Protein 8R8O (pdb70)

Foldseek 3Di:
DVPCCVLVVPLNPAEEEEDQDPVQQVVCLVVDHQEYEHELVVLVVCLVCQVVVVVVVVHVVCPPCSVVVSVVSLVSVVVSVPVDNRFYEYEYCDLVSQVVCVVSDGPEYEQECAVLLVQLVVQCVVCVVVVHVVSPVVSVVSLVSSLVSLLVCVVVPPDAYEYEYQALVSQVSSVVSHHQAYEHELAVLLVVLLVVLCVDPCSVPPVVSVVSSVVSLVSRLVSLLVNVVVPRQAYEYEYLDPVSQNVSCVSRHSYYYYYPSD

Structure (mmCIF, N/CA/C/O backbone):
data_8R8O
#
_entry.id   8R8O
#
_cell.length_a   122.360
_cell.length_b   122.360
_cell.length_c   165.620
_cell.angle_alpha   90.000
_cell.angle_beta   90.000
_cell.angle_gamma   120.000
#
_symmetry.space_group_name_H-M   'P 64 2 2'
#
loop_
_entity.id
_entity.type
_entity.pdbx_description
1 polymer HalluTIM3-1
2 non-polymer GLYCEROL
3 non-polymer 'SULFATE ION'
4 non-polymer 'CHLORIDE ION'
5 non-polymer 'ACETATE ION'
6 water water
#
loop_
_atom_site.group_PDB
_atom_site.id
_atom_site.type_symbol
_atom_site.label_atom_id
_atom_site.label_alt_id
_atom_site.label_comp_id
_atom_site.label_asym_id
_atom_site.label_entity_id
_atom_site.label_seq_id
_atom_site.pdbx_PDB_ins_code
_atom_site.Cartn_x
_atom_site.Cartn_y
_atom_site.Cartn_z
_atom_site.occupancy
_atom_site.B_iso_or_equiv
_atom_site.auth_seq_id
_atom_site.auth_comp_id
_atom_site.auth_asym_id
_atom_site.auth_atom_id
_atom_site.pdbx_PDB_model_num
ATOM 1 N N . TRP A 1 7 ? -33.47364 3.20589 30.47606 1.000 170.72339 7 TRP A N 1
ATOM 2 C CA . TRP A 1 7 ? -32.54840 4.17302 31.05323 1.000 161.17866 7 TRP A CA 1
ATOM 3 C C . TRP A 1 7 ? -31.32541 3.46260 31.61281 1.000 170.06006 7 TRP A C 1
ATOM 4 O O . TRP A 1 7 ? -30.24298 4.04058 31.69840 1.000 172.90368 7 TRP A O 1
ATOM 15 N N . LYS A 1 8 ? -31.51002 2.19726 31.99565 1.000 183.05603 8 LYS A N 1
ATOM 16 C CA . LYS A 1 8 ? -30.37835 1.35818 32.36773 1.000 181.72834 8 LYS A CA 1
ATOM 17 C C . LYS A 1 8 ? -29.49742 1.03156 31.17005 1.000 184.45538 8 LYS A C 1
ATOM 18 O O . LYS A 1 8 ? -28.36526 0.57170 31.35347 1.000 178.95532 8 LYS A O 1
ATOM 24 N N . GLN A 1 9 ? -29.99570 1.26089 29.95133 1.000 181.69492 9 GLN A N 1
ATOM 25 C CA . GLN A 1 9 ? -29.21552 1.04208 28.74084 1.000 181.85628 9 GLN A CA 1
ATOM 26 C C . GLN A 1 9 ? -29.42756 2.14565 27.70964 1.000 176.58488 9 GLN A C 1
ATOM 27 O O . GLN A 1 9 ? -29.03878 1.96861 26.54731 1.000 173.18007 9 GLN A O 1
ATOM 33 N N . VAL A 1 10 ? -30.03079 3.27115 28.09304 1.000 167.41411 10 VAL A N 1
ATOM 34 C CA . VAL A 1 10 ? -30.23564 4.38872 27.17863 1.000 149.06056 10 VAL A CA 1
ATOM 35 C C . VAL A 1 10 ? -29.12979 5.43628 27.29168 1.000 150.92248 10 VAL A C 1
ATOM 36 O O . VAL A 1 10 ? -28.92005 6.20397 26.33925 1.000 137.94918 10 VAL A O 1
ATOM 40 N N . GLU A 1 11 ? -28.39408 5.46728 28.40693 1.000 156.02806 11 GLU A N 1
ATOM 41 C CA . GLU A 1 11 ? -27.31994 6.44044 28.57707 1.000 150.68379 11 GLU A CA 1
ATOM 42 C C . GLU A 1 11 ? -26.23749 6.30936 27.51239 1.000 150.28219 11 GLU A C 1
ATOM 43 O O . GLU A 1 11 ? -25.42139 7.22519 27.36125 1.000 144.79264 11 GLU A O 1
ATOM 49 N N . GLN A 1 12 ? -26.20334 5.19204 26.78058 1.000 155.47821 12 GLN A N 1
ATOM 50 C CA . GLN A 1 12 ? -25.30295 5.08774 25.63707 1.000 155.30473 12 GLN A CA 1
ATOM 51 C C . GLN A 1 12 ? -25.62387 6.15126 24.59547 1.000 146.71962 12 GLN A C 1
ATOM 52 O O . GLN A 1 12 ? -24.71651 6.73193 23.98812 1.000 149.16331 12 GLN A O 1
ATOM 58 N N . LEU A 1 13 ? -26.91349 6.41982 24.37486 1.000 139.13470 13 LEU A N 1
ATOM 59 C CA . LEU A 1 13 ? -27.29608 7.55007 23.53709 1.000 130.64360 13 LEU A CA 1
ATOM 60 C C . LEU A 1 13 ? -26.97162 8.87256 24.21668 1.000 136.50912 13 LEU A C 1
ATOM 61 O O . LEU A 1 13 ? -26.61573 9.84524 23.54242 1.000 136.77698 13 LEU A O 1
ATOM 66 N N . ARG A 1 14 ? -27.08961 8.92718 25.54547 1.000 140.32667 14 ARG A N 1
ATOM 67 C CA . ARG A 1 14 ? -26.66525 10.10579 26.28931 1.000 140.18559 14 ARG A CA 1
ATOM 68 C C . ARG A 1 14 ? -25.15448 10.29536 26.24166 1.000 144.48370 14 ARG A C 1
ATOM 69 O O . ARG A 1 14 ? -24.67229 11.40934 26.47211 1.000 154.88365 14 ARG A O 1
ATOM 77 N N . ARG A 1 15 ? -24.40066 9.23678 25.93729 1.000 149.14084 15 ARG A N 1
ATOM 78 C CA . ARG A 1 15 ? -22.94829 9.34564 25.86201 1.000 159.65631 15 ARG A CA 1
ATOM 79 C C . ARG A 1 15 ? -22.50149 10.05614 24.58943 1.000 161.63811 15 ARG A C 1
ATOM 80 O O . ARG A 1 15 ? -21.51389 10.79931 24.60539 1.000 167.48257 15 ARG A O 1
ATOM 88 N N . GLU A 1 16 ? -23.21116 9.84314 23.48324 1.000 164.75230 16 GLU A N 1
ATOM 89 C CA . GLU A 1 16 ? -22.85522 10.41124 22.18663 1.000 167.58159 16 GLU A CA 1
ATOM 90 C C . GLU A 1 16 ? -23.92130 11.42430 21.78652 1.000 165.37755 16 GLU A C 1
ATOM 91 O O . GLU A 1 16 ? -25.07138 11.05436 21.52693 1.000 166.28168 16 GLU A O 1
ATOM 97 N N . GLY A 1 17 ? -23.53774 12.69716 21.73316 1.000 148.62375 17 GLY A N 1
ATOM 98 C CA . GLY A 1 17 ? -24.45047 13.74428 21.31962 1.000 139.85168 17 GLY A CA 1
ATOM 99 C C . GLY A 1 17 ? -25.46446 14.11878 22.38018 1.000 156.71532 17 GLY A C 1
ATOM 100 O O . GLY A 1 17 ? -25.41167 15.22285 22.93150 1.000 171.18322 17 GLY A O 1
ATOM 101 N N . ALA A 1 18 ? -26.40168 13.20820 22.65567 1.000 151.19109 18 ALA A N 1
ATOM 102 C CA . ALA A 1 18 ? -27.38969 13.36582 23.71895 1.000 152.96716 18 ALA A CA 1
ATOM 103 C C . ALA A 1 18 ? -28.31388 14.55495 23.48521 1.000 153.96844 18 ALA A C 1
ATOM 104 O O . ALA A 1 18 ? -29.20599 14.49772 22.63212 1.000 145.68070 18 ALA A O 1
ATOM 106 N N . THR A 1 19 ? -28.10453 15.62931 24.25013 1.000 179.65469 19 THR A N 1
ATOM 107 C CA . THR A 1 19 ? -28.94736 16.82226 24.23498 1.000 172.33001 19 THR A CA 1
ATOM 108 C C . THR A 1 19 ? -30.40754 16.48912 24.52213 1.000 176.09356 19 THR A C 1
ATOM 109 O O . THR A 1 19 ? -30.86960 16.64562 25.65696 1.000 179.12136 19 THR A O 1
ATOM 113 N N . ARG A 1 20 ? -31.14087 16.03134 23.50937 1.000 139.13368 20 ARG A N 1
ATOM 114 C CA . ARG A 1 20 ? -32.58348 15.83732 23.60512 1.000 108.77705 20 ARG A CA 1
ATOM 115 C C . ARG A 1 20 ? -32.91697 14.35427 23.50871 1.000 101.10808 20 ARG A C 1
ATOM 116 O O . ARG A 1 20 ? -32.57893 13.69931 22.51647 1.000 101.86881 20 ARG A O 1
ATOM 124 N N . ILE A 1 21 ? -33.58837 13.83497 24.53425 1.000 91.47571 21 ILE A N 1
ATOM 125 C CA . ILE A 1 21 ? -34.06835 12.45890 24.56394 1.000 85.48818 21 ILE A CA 1
ATOM 126 C C . ILE A 1 21 ? -35.54039 12.48427 24.94787 1.000 81.42118 21 ILE A C 1
ATOM 127 O O . ILE A 1 21 ? -35.90772 13.06951 25.97265 1.000 72.67479 21 ILE A O 1
ATOM 132 N N . ALA A 1 22 ? -36.38023 11.85946 24.12893 1.000 72.32142 22 ALA A N 1
ATOM 133 C CA . ALA A 1 22 ? -37.81203 11.79132 24.37974 1.000 77.22715 22 ALA A CA 1
ATOM 134 C C . ALA A 1 22 ? -38.20466 10.37407 24.77438 1.000 78.37674 22 ALA A C 1
ATOM 135 O O . ALA A 1 22 ? -37.67383 9.39843 24.23396 1.000 80.86858 22 ALA A O 1
ATOM 137 N N . TYR A 1 23 ? -39.13552 10.26510 25.71862 1.000 68.48941 23 TYR A N 1
ATOM 138 C CA . TYR A 1 23 ? -39.63457 8.97966 26.18632 1.000 76.40629 23 TYR A CA 1
ATOM 139 C C . TYR A 1 23 ? -41.12653 8.89069 25.91149 1.000 67.50014 23 TYR A C 1
ATOM 140 O O . TYR A 1 23 ? -41.89447 9.75715 26.34245 1.000 66.41939 23 TYR A O 1
ATOM 149 N N . ARG A 1 24 ? -41.52953 7.83983 25.20470 1.000 72.80576 24 ARG A N 1
ATOM 150 C CA . ARG A 1 24 ? -42.91362 7.62625 24.80505 1.000 65.47015 24 ARG A CA 1
ATOM 151 C C . ARG A 1 24 ? -43.51540 6.52383 25.66569 1.000 74.15193 24 ARG A C 1
ATOM 152 O O . ARG A 1 24 ? -43.00403 5.39862 25.68322 1.000 69.98871 24 ARG A O 1
ATOM 160 N N . SER A 1 25 ? -44.59833 6.84515 26.36915 1.000 66.66888 25 SER A N 1
ATOM 161 C CA . SER A 1 25 ? -45.30935 5.85764 27.16861 1.000 68.50699 25 SER A CA 1
ATOM 162 C C . SER A 1 25 ? -46.64288 6.43700 27.60809 1.000 67.51640 25 SER A C 1
ATOM 163 O O . SER A 1 25 ? -46.79917 7.65605 27.71861 1.000 69.08894 25 SER A O 1
ATOM 166 N N . ASP A 1 26 ? -47.59617 5.54380 27.86075 1.000 70.65203 26 ASP A N 1
ATOM 167 C CA . ASP A 1 26 ? -48.85635 5.89124 28.49864 1.000 67.68312 26 ASP A CA 1
ATOM 168 C C . ASP A 1 26 ? -48.96162 5.32661 29.90714 1.000 77.06187 26 ASP A C 1
ATOM 169 O O . ASP A 1 26 ? -50.01297 5.46278 30.54306 1.000 72.37611 26 ASP A O 1
ATOM 174 N N . ASP A 1 27 ? -47.90459 4.69067 30.40421 1.000 76.61615 27 ASP A N 1
ATOM 175 C CA . ASP A 1 27 ? -47.89387 4.10836 31.73754 1.000 75.20735 27 ASP A CA 1
ATOM 176 C C . ASP A 1 27 ? -47.28872 5.10329 32.71881 1.000 75.61145 27 ASP A C 1
ATOM 177 O O . ASP A 1 27 ? -46.16886 5.58102 32.51437 1.000 84.68280 27 ASP A O 1
ATOM 182 N N . TRP A 1 28 ? -48.02915 5.40088 33.78941 1.000 78.70954 28 TRP A N 1
ATOM 183 C CA . TRP A 1 28 ? -47.59450 6.42830 34.73147 1.000 76.25703 28 TRP A CA 1
ATOM 184 C C . TRP A 1 28 ? -46.28065 6.05529 35.40990 1.000 84.64752 28 TRP A C 1
ATOM 185 O O . TRP A 1 28 ? -45.41194 6.91464 35.59909 1.000 91.52359 28 TRP A O 1
ATOM 196 N N . ARG A 1 29 ? -46.11601 4.78384 35.79032 1.000 85.82246 29 ARG A N 1
ATOM 197 C CA . ARG A 1 29 ? -44.88218 4.36963 36.45606 1.000 86.78336 29 ARG A CA 1
ATOM 198 C C . ARG A 1 29 ? -43.67445 4.59032 35.55543 1.000 94.42337 29 ARG A C 1
ATOM 199 O O . ARG A 1 29 ? -42.66399 5.16293 35.97954 1.000 85.92381 29 ARG A O 1
ATOM 207 N N . ASP A 1 30 ? -43.76038 4.13402 34.30386 1.000 84.61741 30 ASP A N 1
ATOM 208 C CA . ASP A 1 30 ? -42.66305 4.34288 33.36676 1.000 87.30701 30 ASP A CA 1
ATOM 209 C C . ASP A 1 30 ? -42.45107 5.82164 33.07402 1.000 83.46646 30 ASP A C 1
ATOM 210 O O . ASP A 1 30 ? -41.30781 6.25932 32.90151 1.000 89.49915 30 ASP A O 1
ATOM 215 N N . LEU A 1 31 ? -43.53277 6.60303 33.02005 1.000 84.97379 31 LEU A N 1
ATOM 216 C CA . LEU A 1 31 ? -43.40092 8.03703 32.78348 1.000 81.06579 31 LEU A CA 1
ATOM 217 C C . LEU A 1 31 ? -42.69184 8.72419 33.94416 1.000 82.69962 31 LEU A C 1
ATOM 218 O O . LEU A 1 31 ? -41.82066 9.57539 33.72933 1.000 82.29036 31 LEU A O 1
ATOM 223 N N . LYS A 1 32 ? -43.04921 8.36715 35.18093 1.000 82.44232 32 LYS A N 1
ATOM 224 C CA . LYS A 1 32 ? -42.39399 8.96242 36.34187 1.000 90.69624 32 LYS A CA 1
ATOM 225 C C . LYS A 1 32 ? -40.92014 8.58275 36.38930 1.000 87.06871 32 LYS A C 1
ATOM 226 O O . LYS A 1 32 ? -40.05300 9.43712 36.60561 1.000 92.70996 32 LYS A O 1
ATOM 232 N N . GLU A 1 33 ? -40.61699 7.29886 36.18151 1.000 86.23972 33 GLU A N 1
ATOM 233 C CA . GLU A 1 33 ? -39.22610 6.85690 36.19757 1.000 94.53905 33 GLU A CA 1
ATOM 234 C C . GLU A 1 33 ? -38.41367 7.54536 35.10703 1.000 96.12751 33 GLU A C 1
ATOM 235 O O . GLU A 1 33 ? -37.26411 7.94063 35.33455 1.000 92.32187 33 GLU A O 1
ATOM 241 N N . ALA A 1 34 ? -38.99692 7.70602 33.91751 1.000 90.58417 34 ALA A N 1
ATOM 242 C CA . ALA A 1 34 ? -38.30712 8.42512 32.85210 1.000 92.61957 34 ALA A CA 1
ATOM 243 C C . ALA A 1 34 ? -38.08767 9.88332 33.22788 1.000 89.09688 34 ALA A C 1
ATOM 244 O O . ALA A 1 34 ? -37.03974 10.46185 32.91703 1.000 80.45893 34 ALA A O 1
ATOM 246 N N . TRP A 1 35 ? -39.06904 10.49364 33.89701 1.000 82.57168 35 TRP A N 1
ATOM 247 C CA . TRP A 1 35 ? -38.91460 11.87060 34.35296 1.000 84.62086 35 TRP A CA 1
ATOM 248 C C . TRP A 1 35 ? -37.75270 11.99894 35.33034 1.000 83.82452 35 TRP A C 1
ATOM 249 O O . TRP A 1 35 ? -36.94332 12.92755 35.22430 1.000 85.79999 35 TRP A O 1
ATOM 260 N N . LYS A 1 36 ? -37.64817 11.06846 36.28481 1.000 91.14100 36 LYS A N 1
ATOM 261 C CA . LYS A 1 36 ? -36.54938 11.10967 37.24631 1.000 93.19705 36 LYS A CA 1
ATOM 262 C C . LYS A 1 36 ? -35.21638 10.75108 36.60169 1.000 88.58318 36 LYS A C 1
ATOM 263 O O . LYS A 1 36 ? -34.17361 11.27579 37.00868 1.000 100.58579 36 LYS A O 1
ATOM 269 N N . LYS A 1 37 ? -35.22636 9.86787 35.60115 1.000 93.81356 37 LYS A N 1
ATOM 270 C CA . LYS A 1 37 ? -33.99273 9.45146 34.94503 1.000 98.48770 37 LYS A CA 1
ATOM 271 C C . LYS A 1 37 ? -33.42275 10.51683 34.01712 1.000 97.46674 37 LYS A C 1
ATOM 272 O O . LYS A 1 37 ? -32.30947 10.33726 33.50976 1.000 107.96779 37 LYS A O 1
ATOM 278 N N . GLY A 1 38 ? -34.14512 11.60221 33.77949 1.000 92.15515 38 GLY A N 1
ATOM 279 C CA . GLY A 1 38 ? -33.65837 12.69454 32.97243 1.000 82.71377 38 GLY A CA 1
ATOM 280 C C . GLY A 1 38 ? -34.22150 12.80449 31.56514 1.000 93.21045 38 GLY A C 1
ATOM 281 O O . GLY A 1 38 ? -33.58000 13.43659 30.71606 1.000 88.99662 38 GLY A O 1
ATOM 282 N N . ALA A 1 39 ? -35.38280 12.21390 31.29049 1.000 78.13084 39 ALA A N 1
ATOM 283 C CA . ALA A 1 39 ? -35.99875 12.36790 29.97958 1.000 86.46119 39 ALA A CA 1
ATOM 284 C C . ALA A 1 39 ? -36.35521 13.82866 29.73879 1.000 91.23208 39 ALA A C 1
ATOM 285 O O . ALA A 1 39 ? -36.97092 14.48100 30.58697 1.000 86.95188 39 ALA A O 1
ATOM 287 N N . ASP A 1 40 ? -35.95584 14.34444 28.57698 1.000 84.53774 40 ASP A N 1
ATOM 288 C CA . ASP A 1 40 ? -36.20242 15.74610 28.26197 1.000 82.62075 40 ASP A CA 1
ATOM 289 C C . ASP A 1 40 ? -37.64609 15.99809 27.85136 1.000 78.73996 40 ASP A C 1
ATOM 290 O O . ASP A 1 40 ? -38.18832 17.07125 28.13904 1.000 74.81155 40 ASP A O 1
ATOM 295 N N . ILE A 1 41 ? -38.27882 15.03279 27.18835 1.000 83.92258 41 ILE A N 1
ATOM 296 C CA . ILE A 1 41 ? -39.65093 15.16278 26.70974 1.000 71.05011 41 ILE A CA 1
ATOM 297 C C . ILE A 1 41 ? -40.38038 13.85510 26.98189 1.000 77.21051 41 ILE A C 1
ATOM 298 O O . ILE A 1 41 ? -39.86081 12.77495 26.68212 1.000 77.32378 41 ILE A O 1
ATOM 303 N N . LEU A 1 42 ? -41.57837 13.94816 27.54988 1.000 72.55961 42 LEU A N 1
ATOM 304 C CA . LEU A 1 42 ? -42.46216 12.8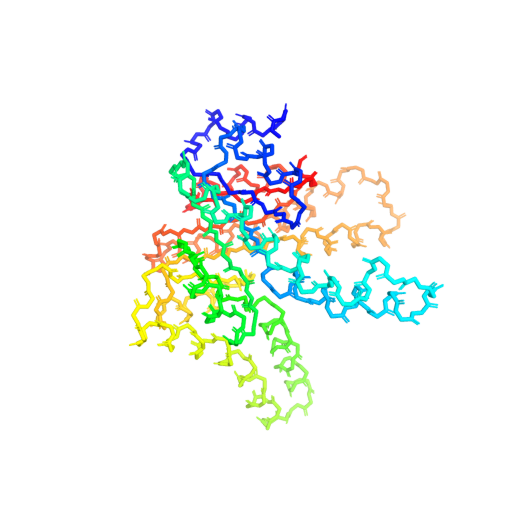0224 27.71433 1.000 70.13678 42 LEU A CA 1
ATOM 305 C C . LEU A 1 42 ? -43.58577 12.90100 26.69342 1.000 73.87233 42 LEU A C 1
ATOM 306 O O . LEU A 1 42 ? -44.25097 13.93783 26.59730 1.000 70.40995 42 LEU A O 1
ATOM 311 N N . ILE A 1 43 ? -43.78870 11.82999 25.93116 1.000 70.17090 43 ILE A N 1
ATOM 312 C CA . ILE A 1 43 ? -44.78944 11.78677 24.87157 1.000 67.76088 43 ILE A CA 1
ATOM 313 C C . ILE A 1 43 ? -45.93946 10.90945 25.34780 1.000 76.40217 43 ILE A C 1
ATOM 314 O O . ILE A 1 43 ? -45.77778 9.69570 25.52769 1.000 72.69947 43 ILE A O 1
ATOM 319 N N . VAL A 1 44 ? -47.10443 11.52143 25.54359 1.000 68.80304 44 VAL A N 1
ATOM 320 C CA . VAL A 1 44 ? -48.29298 10.84058 26.03895 1.000 63.67099 44 VAL A CA 1
ATOM 321 C C . VAL A 1 44 ? -49.38397 10.95630 24.98650 1.000 67.93371 44 VAL A C 1
ATOM 322 O O . VAL A 1 44 ? -49.57331 12.02202 24.39097 1.000 69.63020 44 VAL A O 1
ATOM 326 N N . ASP A 1 45 ? -50.09679 9.85728 24.75745 1.000 65.05601 45 ASP A N 1
ATOM 327 C CA . ASP A 1 45 ? -51.14388 9.80160 23.74419 1.000 65.71741 45 ASP A CA 1
ATOM 328 C C . ASP A 1 45 ? -52.48461 10.11022 24.40038 1.000 78.69139 45 ASP A C 1
ATOM 329 O O . ASP A 1 45 ? -53.03043 9.28081 25.13471 1.000 80.70542 45 ASP A O 1
ATOM 334 N N . ALA A 1 46 ? -53.02185 11.30089 24.12518 1.000 68.63303 46 ALA A N 1
ATOM 335 C CA . ALA A 1 46 ? -54.31056 11.67716 24.69664 1.000 75.14342 46 ALA A CA 1
ATOM 336 C C . ALA A 1 46 ? -55.45092 10.83382 24.13554 1.000 86.20795 46 ALA A C 1
ATOM 337 O O . ALA A 1 46 ? -56.47868 10.66536 24.80166 1.000 100.84729 46 ALA A O 1
ATOM 339 N N . SER A 1 47 ? -55.29601 10.29586 22.92349 1.000 85.32922 47 SER A N 1
ATOM 340 C CA . SER A 1 47 ? -56.35630 9.47205 22.35014 1.000 96.04784 47 SER A CA 1
ATOM 341 C C . SER A 1 47 ? -56.30287 8.04479 22.88335 1.000 101.48539 47 SER A C 1
ATOM 342 O O . SER A 1 47 ? -57.34860 7.42597 23.11147 1.000 97.53630 47 SER A O 1
ATOM 345 N N . ARG A 1 48 ? -55.09720 7.50447 23.08183 1.000 107.26908 48 ARG A N 1
ATOM 346 C CA . ARG A 1 48 ? -54.97332 6.18386 23.68993 1.000 96.53089 48 ARG A CA 1
ATOM 347 C C . ARG A 1 48 ? -55.44501 6.19242 25.13741 1.000 97.33168 48 ARG A C 1
ATOM 348 O O . ARG A 1 48 ? -56.01628 5.20192 25.60924 1.000 91.96634 48 ARG A O 1
ATOM 356 N N . LEU A 1 49 ? -55.21453 7.29510 25.85429 1.000 80.21769 49 LEU A N 1
ATOM 357 C CA . LEU A 1 49 ? -55.73182 7.41594 27.21238 1.000 82.71639 49 LEU A CA 1
ATOM 358 C C . LEU A 1 49 ? -57.24721 7.55786 27.21967 1.000 91.87143 49 LEU A C 1
ATOM 359 O O . LEU A 1 49 ? -57.90645 7.10293 28.16112 1.000 84.64767 49 LEU A O 1
ATOM 364 N N . ARG A 1 50 ? -57.81633 8.17852 26.18302 1.000 93.02260 50 ARG A N 1
ATOM 365 C CA . ARG A 1 50 ? -59.26648 8.32740 26.12297 1.000 96.50274 50 ARG A CA 1
ATOM 366 C C . ARG A 1 50 ? -59.94839 6.99735 25.82593 1.000 98.16811 50 ARG A C 1
ATOM 367 O O . ARG A 1 50 ? -60.97489 6.67317 26.43373 1.000 82.16484 50 ARG A O 1
ATOM 375 N N . GLU A 1 51 ? -59.39299 6.21514 24.89513 1.000 80.35117 51 GLU A N 1
ATOM 376 C CA . GLU A 1 51 ? -59.99602 4.93234 24.54507 1.000 98.50869 51 GLU A CA 1
ATOM 377 C C . GLU A 1 51 ? -59.96300 3.96293 25.72152 1.000 99.73718 51 GLU A C 1
ATOM 378 O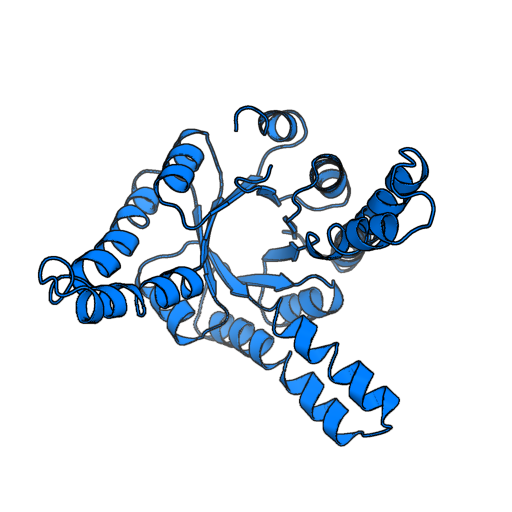 O . GLU A 1 51 ? -60.91119 3.19679 25.92799 1.000 99.13586 51 GLU A O 1
ATOM 384 N N . ALA A 1 52 ? -58.88285 3.98075 26.50518 1.000 97.60398 52 ALA A N 1
ATOM 385 C CA . ALA A 1 52 ? -58.84064 3.17552 27.71906 1.000 95.03755 52 ALA A CA 1
ATOM 386 C C . ALA A 1 52 ? -59.80839 3.68621 28.77709 1.000 104.26227 52 ALA A C 1
ATOM 387 O O . ALA A 1 52 ? -60.20816 2.91685 29.65770 1.000 106.77774 52 ALA A O 1
ATOM 389 N N . ALA A 1 53 ? -60.19647 4.96125 28.70597 1.000 110.88197 53 ALA A N 1
ATOM 390 C CA . ALA A 1 53 ? -61.14162 5.51497 29.66796 1.000 111.35259 53 ALA A CA 1
ATOM 391 C C . ALA A 1 53 ? -62.57154 5.09081 29.35077 1.000 121.48401 53 ALA A C 1
ATOM 392 O O . ALA A 1 53 ? -63.27097 4.54969 30.21447 1.000 103.01590 53 ALA A O 1
ATOM 394 N N A ASP A 1 54 ? -63.02407 5.32330 28.11492 0.314 132.14785 54 ASP A N 1
ATOM 395 N N B ASP A 1 54 ? -63.01397 5.31671 28.10974 0.686 135.64825 54 ASP A N 1
ATOM 396 C CA A ASP A 1 54 ? -64.39550 4.98091 27.75264 0.314 132.01665 54 ASP A CA 1
ATOM 397 C CA B ASP A 1 54 ? -64.37936 4.97912 27.72152 0.686 131.35994 54 ASP A CA 1
ATOM 398 C C A ASP A 1 54 ? -64.66906 3.48461 27.82779 0.314 136.74356 54 ASP A C 1
ATOM 399 C C B ASP A 1 54 ? -64.66712 3.48797 27.83890 0.686 139.97857 54 ASP A C 1
ATOM 400 O O A ASP A 1 54 ? -65.83736 3.08333 27.77862 0.314 141.28852 54 ASP A O 1
ATOM 401 O O B ASP A 1 54 ? -65.83801 3.09155 27.83202 0.686 143.67881 54 ASP A O 1
ATOM 410 N N . ALA A 1 55 ? -63.63210 2.65550 27.94506 1.000 126.64102 55 ALA A N 1
ATOM 411 C CA . ALA A 1 55 ? -63.80136 1.22250 28.12980 1.000 115.38050 55 ALA A CA 1
ATOM 412 C C . ALA A 1 55 ? -63.52625 0.77362 29.55894 1.000 123.08072 55 ALA A C 1
ATOM 413 O O . ALA A 1 55 ? -63.80477 -0.38410 29.89236 1.000 88.96242 55 ALA A O 1
ATOM 415 N N . ALA A 1 56 ? -62.98746 1.65512 30.40550 1.000 115.16606 56 ALA A N 1
ATOM 416 C CA . ALA A 1 56 ? -62.78824 1.30718 31.80799 1.000 88.98635 56 ALA A CA 1
ATOM 417 C C . ALA A 1 56 ? -64.11963 1.22129 32.54144 1.000 97.46864 56 ALA A C 1
ATOM 418 O O . ALA A 1 56 ? -64.42968 0.20091 33.16765 1.000 126.32218 56 ALA A O 1
ATOM 420 N N . ARG A 1 57 ? -64.92272 2.28774 32.48020 1.000 119.48334 57 ARG A N 1
ATOM 421 C CA . ARG A 1 57 ? -66.24128 2.25087 33.10307 1.000 130.28457 57 ARG A CA 1
ATOM 422 C C . ARG A 1 57 ? -67.16468 1.25382 32.41844 1.000 112.62391 57 ARG A C 1
ATOM 423 O O . ARG A 1 57 ? -68.17379 0.85546 33.00859 1.000 114.09590 57 ARG A O 1
ATOM 431 N N . ALA A 1 58 ? -66.84368 0.84544 31.18898 1.000 108.97472 58 ALA A N 1
ATOM 432 C CA . ALA A 1 58 ? -67.56211 -0.26116 30.57092 1.000 113.13569 58 ALA A CA 1
ATOM 433 C C . ALA A 1 58 ? -67.27885 -1.57257 31.29063 1.000 106.50349 58 ALA A C 1
ATOM 434 O O . ALA A 1 58 ? -68.14454 -2.45348 31.33703 1.000 97.01526 58 ALA A O 1
ATOM 436 N N . ALA A 1 59 ? -66.07707 -1.72085 31.85334 1.000 103.73680 59 ALA A N 1
ATOM 437 C CA . ALA A 1 59 ? -65.78512 -2.89523 32.66674 1.000 106.37889 59 ALA A CA 1
ATOM 438 C C . ALA A 1 59 ? -66.52413 -2.83445 33.99713 1.000 110.94925 59 ALA A C 1
ATOM 439 O O . ALA A 1 59 ? -67.00768 -3.85871 34.49234 1.000 97.69502 59 ALA A O 1
ATOM 441 N N . GLY A 1 60 ? -66.62695 -1.64159 34.58778 1.000 97.29930 60 GLY A N 1
ATOM 442 C CA . GLY A 1 60 ? -67.40055 -1.49641 35.80805 1.000 99.97779 60 GLY A CA 1
ATOM 443 C C . GLY A 1 60 ? -68.86651 -1.82784 35.62063 1.000 101.89045 60 GLY A C 1
ATOM 444 O O . GLY A 1 60 ? -69.52369 -2.30447 36.54993 1.000 103.79297 60 GLY A O 1
ATOM 445 N N . GLU A 1 61 ? -69.40106 -1.57855 34.42393 1.000 101.74600 61 GLU A N 1
ATOM 446 C CA . GLU A 1 61 ? -70.77858 -1.95248 34.13010 1.000 106.77469 61 GLU A CA 1
ATOM 447 C C . GLU A 1 61 ? -70.92297 -3.45138 33.90560 1.000 103.70512 61 GLU A C 1
ATOM 448 O O . GLU A 1 61 ? -72.00120 -4.00843 34.14038 1.000 105.70682 61 GLU A O 1
ATOM 454 N N . ALA A 1 62 ? -69.85506 -4.11589 33.46462 1.000 101.47906 62 ALA A N 1
ATOM 455 C CA . ALA A 1 62 ? -69.89967 -5.54228 33.17038 1.000 115.17049 62 ALA A CA 1
ATOM 456 C C . ALA A 1 62 ? -69.53403 -6.40379 34.37317 1.000 105.88037 62 ALA A C 1
ATOM 457 O O . ALA A 1 62 ? -70.17511 -7.43291 34.61266 1.000 102.81084 62 ALA A O 1
ATOM 459 N N . THR A 1 63 ? -68.51071 -6.00575 35.13339 1.000 106.22291 63 THR A N 1
ATOM 460 C CA . THR A 1 63 ? -68.04768 -6.83223 36.24320 1.000 100.78129 63 THR A CA 1
ATOM 461 C C . THR A 1 63 ? -69.07103 -6.89887 37.36696 1.000 106.16937 63 THR A C 1
ATOM 462 O O . THR A 1 63 ? -69.14029 -7.90672 38.07946 1.000 127.19318 63 THR A O 1
ATOM 466 N N . GLY A 1 64 ? -69.87442 -5.85393 37.53548 1.000 104.95018 64 GLY A N 1
ATOM 467 C CA . GLY A 1 64 ? -70.80379 -5.80383 38.64432 1.000 119.95707 64 GLY A CA 1
ATOM 468 C C . GLY A 1 64 ? -70.17248 -5.17534 39.86799 1.000 140.95578 64 GLY A C 1
ATOM 469 O O . GLY A 1 64 ? -70.22197 -5.73923 40.96510 1.000 154.71689 64 GLY A O 1
ATOM 470 N N . ASP A 1 65 ? -69.57593 -3.99981 39.68949 1.000 116.31416 65 ASP A N 1
ATOM 471 C CA . ASP A 1 65 ? -68.79812 -3.36011 40.73734 1.000 133.59857 65 ASP A CA 1
ATOM 472 C C . ASP A 1 65 ? -69.11057 -1.87106 40.71965 1.000 134.43355 65 ASP A C 1
ATOM 473 O O . ASP A 1 65 ? -69.24706 -1.27002 39.65060 1.000 135.57323 65 ASP A O 1
ATOM 478 N N . GLU A 1 66 ? -69.21069 -1.28067 41.91132 1.000 125.69363 66 GLU A N 1
ATOM 479 C CA . GLU A 1 66 ? -69.49598 0.13996 42.06278 1.000 133.78020 66 GLU A CA 1
ATOM 480 C C . GLU A 1 66 ? -68.25820 0.96570 42.39333 1.000 130.37419 66 GLU A C 1
ATOM 481 O O . GLU A 1 66 ? -68.31927 2.19866 42.32541 1.000 125.69564 66 GLU A O 1
ATOM 487 N N . GLU A 1 67 ? -67.14131 0.32060 42.74473 1.000 117.30523 67 GLU A N 1
ATOM 488 C CA . GLU A 1 67 ? -65.89474 1.05104 42.95226 1.000 137.24557 67 GLU A CA 1
ATOM 489 C C . GLU A 1 67 ? -65.46527 1.78951 41.69223 1.000 133.83783 67 GLU A C 1
ATOM 490 O O . GLU A 1 67 ? -64.74757 2.79322 41.77344 1.000 132.14856 67 GLU A O 1
ATOM 496 N N . LEU A 1 68 ? -65.89205 1.31003 40.52466 1.000 133.81630 68 LEU A N 1
ATOM 497 C CA . LEU A 1 68 ? -65.50999 1.88112 39.24009 1.000 127.06086 68 LEU A CA 1
ATOM 498 C C . LEU A 1 68 ? -66.55706 2.83969 38.68763 1.000 125.72270 68 LEU A C 1
ATOM 499 O O . LEU A 1 68 ? -66.20598 3.92794 38.22353 1.000 109.31210 68 LEU A O 1
ATOM 504 N N . ILE A 1 69 ? -67.83739 2.46489 38.73262 1.000 120.40942 69 ILE A N 1
ATOM 505 C CA . ILE A 1 69 ? -68.89604 3.35820 38.28036 1.000 133.27546 69 ILE A CA 1
ATOM 506 C C . ILE A 1 69 ? -69.02986 4.52371 39.25815 1.000 158.39716 69 ILE A C 1
ATOM 507 O O . ILE A 1 69 ? -68.73813 4.40160 40.45588 1.000 164.04810 69 ILE A O 1
ATOM 512 N N . ALA A 1 70 ? -69.45028 5.67627 38.73502 1.000 147.31800 70 ALA A N 1
ATOM 513 C CA . ALA A 1 70 ? -69.54650 6.96561 39.41883 1.000 146.05810 70 ALA A CA 1
ATOM 514 C C . ALA A 1 70 ? -68.20093 7.46819 39.92569 1.000 152.89491 70 ALA A C 1
ATOM 515 O O . ALA A 1 70 ? -68.14360 8.56139 40.49864 1.000 138.71333 70 ALA A O 1
ATOM 517 N N . LYS A 1 71 ? -67.11822 6.71836 39.73086 1.000 182.30868 71 LYS A N 1
ATOM 518 C CA . LYS A 1 71 ? -65.77983 7.16607 40.07944 1.000 150.03349 71 LYS A CA 1
ATOM 519 C C . LYS A 1 71 ? -64.84448 7.19664 38.87988 1.000 151.44110 71 LYS A C 1
ATOM 520 O O . LYS A 1 71 ? -63.66411 7.53332 39.03985 1.000 138.50505 71 LYS A O 1
ATOM 526 N N . ALA A 1 72 ? -65.33561 6.84704 37.68704 1.000 109.69563 72 ALA A N 1
ATOM 527 C CA . ALA A 1 72 ? -64.49288 6.85861 36.49840 1.000 118.02007 72 ALA A CA 1
ATOM 528 C C . ALA A 1 72 ? -64.04773 8.26881 36.14144 1.000 123.40697 72 ALA A C 1
ATOM 529 O O . ALA A 1 72 ? -62.94129 8.45325 35.62284 1.000 127.12800 72 ALA A O 1
ATOM 531 N N . GLU A 1 73 ? -64.89066 9.27044 36.40650 1.000 119.98676 73 GLU A N 1
ATOM 532 C CA . GLU A 1 73 ? -64.49812 10.65334 36.16119 1.000 127.83906 73 GLU A CA 1
ATOM 533 C C . GLU A 1 73 ? -63.34978 11.07435 37.06841 1.000 132.84779 73 GLU A C 1
ATOM 534 O O . GLU A 1 73 ? -62.54393 11.93298 36.69051 1.000 119.38269 73 GLU A O 1
ATOM 540 N N . ALA A 1 74 ? -63.25823 10.48337 38.26256 1.000 134.98348 74 ALA A N 1
ATOM 541 C CA . ALA A 1 74 ? -62.13020 10.76602 39.14162 1.000 124.79345 74 ALA A CA 1
ATOM 542 C C . ALA A 1 74 ? -60.84894 10.12217 38.62961 1.000 110.86096 74 ALA A C 1
ATOM 543 O O . ALA A 1 74 ? -59.75832 10.66467 38.83976 1.000 108.26073 74 ALA A O 1
ATOM 545 N N . TYR A 1 75 ? -60.95729 8.97139 37.96034 1.000 115.54115 75 TYR A N 1
ATOM 546 C CA . TYR A 1 75 ? -59.77437 8.33968 37.38516 1.000 105.17479 75 TYR A CA 1
ATOM 547 C C . TYR A 1 75 ? -59.22626 9.15409 36.21983 1.000 109.29120 75 TYR A C 1
ATOM 548 O O . TYR A 1 75 ? -58.00944 9.34359 36.10621 1.000 108.13993 75 TYR A O 1
ATOM 557 N N . ARG A 1 76 ? -60.10914 9.64019 35.34298 1.000 105.92143 76 ARG A N 1
ATOM 558 C CA . ARG A 1 76 ? -59.66614 10.42020 34.19087 1.000 101.35881 76 ARG A CA 1
ATOM 559 C C . ARG A 1 76 ? -58.96313 11.69841 34.63033 1.000 96.64046 76 ARG A C 1
ATOM 560 O O . ARG A 1 76 ? -57.84725 11.99234 34.18494 1.000 87.40099 76 ARG A O 1
ATOM 568 N N . ASP A 1 77 ? -59.60647 12.47387 35.50782 1.000 98.35268 77 ASP A N 1
ATOM 569 C CA . ASP A 1 77 ? -59.00105 13.71159 35.98695 1.000 99.83806 77 ASP A CA 1
ATOM 570 C C . ASP A 1 77 ? -57.68881 13.44853 36.71044 1.000 91.32309 77 ASP A C 1
ATOM 571 O O . ASP A 1 77 ? -56.75928 14.25792 36.62170 1.000 92.55808 77 ASP A O 1
ATOM 576 N N . GLU A 1 78 ? -57.58964 12.32062 37.41715 1.000 88.05515 78 GLU A N 1
ATOM 577 C CA . GLU A 1 78 ? -56.34759 11.98358 38.10398 1.000 86.89783 78 GLU A CA 1
ATOM 578 C C . GLU A 1 78 ? -55.20231 11.80707 37.11491 1.000 86.79382 78 GLU A C 1
ATOM 579 O O . GLU A 1 78 ? -54.07040 12.22097 37.38638 1.000 82.79500 78 GLU A O 1
ATOM 585 N N . ALA A 1 79 ? -55.48001 11.20307 35.95625 1.000 83.06011 79 ALA A N 1
ATOM 586 C CA . ALA A 1 79 ? -54.43717 11.00406 34.95401 1.000 90.03341 79 ALA A CA 1
ATOM 587 C C . ALA A 1 79 ? -53.92197 12.33427 34.41587 1.000 82.45138 79 ALA A C 1
ATOM 588 O O . ALA A 1 79 ? -52.71528 12.49929 34.19984 1.000 77.40396 79 ALA A O 1
ATOM 590 N N . TRP A 1 80 ? -54.82183 13.29459 34.18830 1.000 80.55278 80 TRP A N 1
ATOM 591 C CA . TRP A 1 80 ? -54.39212 14.61963 33.75147 1.000 79.69593 80 TRP A CA 1
ATOM 592 C C . TRP A 1 80 ? -53.56122 15.31424 34.82534 1.000 79.76905 80 TRP A C 1
ATOM 593 O O . TRP A 1 80 ? -52.56484 15.97726 34.51429 1.000 78.10981 80 TRP A O 1
ATOM 604 N N . LYS A 1 81 ? -53.95453 15.17085 36.09473 1.000 81.73528 81 LYS A N 1
ATO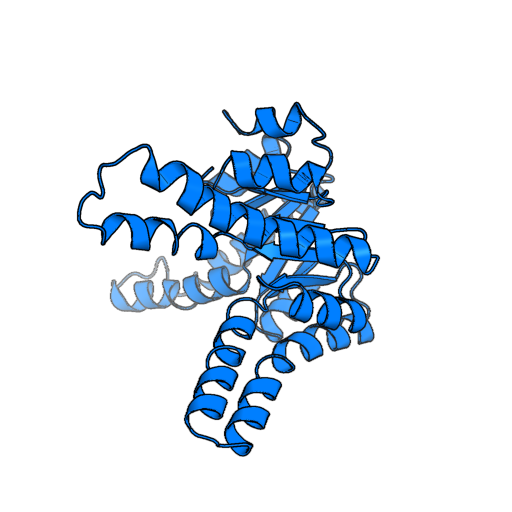M 605 C CA . LYS A 1 81 ? -53.32328 15.93797 37.16664 1.000 85.04088 81 LYS A CA 1
ATOM 606 C C . LYS A 1 81 ? -51.88677 15.48885 37.40951 1.000 83.58265 81 LYS A C 1
ATOM 607 O O . LYS A 1 81 ? -50.98266 16.32106 37.54564 1.000 86.37519 81 LYS A O 1
ATOM 613 N N . GLN A 1 82 ? -51.65759 14.17473 37.47761 1.000 83.97836 82 GLN A N 1
ATOM 614 C CA . GLN A 1 82 ? -50.31205 13.67234 37.74094 1.000 85.28465 82 GLN A CA 1
ATOM 615 C C . GLN A 1 82 ? -49.32715 14.08751 36.65489 1.000 85.77928 82 GLN A C 1
ATOM 616 O O . GLN A 1 82 ? -48.14381 14.30165 36.94164 1.000 80.21791 82 GLN A O 1
ATOM 622 N N . VAL A 1 83 ? -49.78792 14.21381 35.41049 1.000 77.15821 83 VAL A N 1
ATOM 623 C CA . VAL A 1 83 ? -48.90023 14.67837 34.35056 1.000 77.38323 83 VAL A CA 1
ATOM 624 C C . VAL A 1 83 ? -48.68344 16.18337 34.45448 1.000 78.25103 83 VAL A C 1
ATOM 625 O O . VAL A 1 83 ? -47.55193 16.66780 34.33980 1.000 76.89041 83 VAL A O 1
ATOM 629 N N . GLU A 1 84 ? -49.75713 16.94398 34.68727 1.000 75.92820 84 GLU A N 1
ATOM 630 C CA A GLU A 1 84 ? -49.61959 18.39117 34.79725 0.436 79.40315 84 GLU A CA 1
ATOM 631 C CA B GLU A 1 84 ? -49.63021 18.39351 34.80497 0.564 79.33363 84 GLU A CA 1
ATOM 632 C C . GLU A 1 84 ? -48.76935 18.78370 35.99883 1.000 82.32795 84 GLU A C 1
ATOM 633 O O . GLU A 1 84 ? -48.08542 19.81364 35.96348 1.000 74.28141 84 GLU A O 1
ATOM 644 N N . GLN A 1 85 ? -48.78801 17.97869 37.06396 1.000 84.75790 85 GLN A N 1
ATOM 645 C CA . GLN A 1 85 ? -47.91612 18.25633 38.19974 1.000 85.27230 85 GLN A CA 1
ATOM 646 C C . GLN A 1 85 ? -46.45292 18.07997 37.81673 1.000 82.51606 85 GLN A C 1
ATOM 647 O O . GLN A 1 85 ? -45.58559 18.81313 38.30433 1.000 82.22448 85 GLN A O 1
ATOM 653 N N . LEU A 1 86 ? -46.16163 17.11415 36.94071 1.000 77.24748 86 LEU A N 1
ATOM 654 C CA . LEU A 1 86 ? -44.80439 16.96163 36.42721 1.000 90.97995 86 LEU A CA 1
ATOM 655 C C . LEU A 1 86 ? -44.37825 18.16998 35.60328 1.000 92.35443 86 LEU A C 1
ATOM 656 O O . LEU A 1 86 ? -43.19833 18.54096 35.61338 1.000 92.56281 86 LEU A O 1
ATOM 661 N N . ARG A 1 87 ? -45.31811 18.78822 34.87996 1.000 89.42865 87 ARG A N 1
ATOM 662 C CA . ARG A 1 87 ? -45.00493 20.00049 34.12790 1.000 88.86181 87 ARG A CA 1
ATOM 663 C C . ARG A 1 87 ? -44.50301 21.10477 35.04803 1.000 84.62320 87 ARG A C 1
ATOM 664 O O . ARG A 1 87 ? -43.54695 21.81497 34.71569 1.000 96.17233 87 ARG A O 1
ATOM 672 N N . ARG A 1 88 ? -45.13973 21.26337 36.21049 1.000 83.81510 88 ARG A N 1
ATOM 673 C CA . ARG A 1 88 ? -44.76432 22.32717 37.13513 1.000 85.97190 88 ARG A CA 1
ATOM 674 C C . ARG A 1 88 ? -43.39183 22.07486 37.74570 1.000 94.04430 88 ARG A C 1
ATOM 675 O O . ARG A 1 88 ? -42.50851 22.93867 37.69453 1.000 98.14642 88 ARG A O 1
ATOM 683 N N . GLU A 1 89 ? -43.19713 20.89090 38.33019 1.000 101.21431 89 GLU A N 1
ATOM 684 C CA . GLU A 1 89 ? -42.03581 20.61661 39.16917 1.000 100.23916 89 GLU A CA 1
ATOM 685 C C . GLU A 1 89 ? -40.71272 20.63415 38.41672 1.000 107.35089 89 GLU A C 1
ATOM 686 O O . GLU A 1 89 ? -39.66162 20.57182 39.06308 1.000 106.33879 89 GLU A O 1
ATOM 692 N N . GLY A 1 90 ? -40.72089 20.71658 37.09026 1.000 86.81695 90 GLY A N 1
ATOM 693 C CA . GLY A 1 90 ? -39.45352 20.64810 36.39307 1.000 97.40006 90 GLY A CA 1
ATOM 694 C C . GLY A 1 90 ? -39.49912 21.30368 35.03169 1.000 90.41607 90 GLY A C 1
ATOM 695 O O . GLY A 1 90 ? -40.50979 21.87613 34.61869 1.000 88.16194 90 GLY A O 1
ATOM 696 N N . ALA A 1 91 ? -38.36704 21.21413 34.33894 1.000 83.81426 91 ALA A N 1
ATOM 697 C CA . ALA A 1 91 ? -38.23873 21.69362 32.97180 1.000 92.49733 91 ALA A CA 1
ATOM 698 C C . ALA A 1 91 ? -38.54100 20.61544 31.94084 1.000 89.46306 91 ALA A C 1
ATOM 699 O O . ALA A 1 91 ? -38.51753 20.90441 30.74066 1.000 81.85546 91 ALA A O 1
ATOM 701 N N . THR A 1 92 ? -38.81400 19.38627 32.37522 1.000 82.78105 92 THR A N 1
ATOM 702 C CA . THR A 1 92 ? -39.17994 18.32776 31.44402 1.000 86.23616 92 THR A CA 1
ATOM 703 C C . THR A 1 92 ? -40.47491 18.68973 30.72910 1.000 81.09744 92 THR A C 1
ATOM 704 O O . THR A 1 92 ? -41.46387 19.07143 31.36181 1.000 75.66305 92 THR A O 1
ATOM 708 N N . GLU A 1 93 ? -40.46142 18.58441 29.40498 1.000 69.78802 93 GLU A N 1
ATOM 709 C CA . GLU A 1 93 ? -41.60350 18.97493 28.59439 1.000 70.15810 93 GLU A CA 1
ATOM 710 C C . GLU A 1 93 ? -42.56674 17.80923 28.42799 1.000 64.34916 93 GLU A C 1
ATOM 711 O O . GLU A 1 93 ? -42.15406 16.64861 28.34106 1.000 64.62434 93 GLU A O 1
ATOM 717 N N . ILE A 1 94 ? -43.85648 18.12777 28.39128 1.000 72.53825 94 ILE A N 1
ATOM 718 C CA . ILE A 1 94 ? -44.91058 17.14772 28.16107 1.000 65.31451 94 ILE A CA 1
ATOM 719 C C . ILE A 1 94 ? -45.44570 17.36009 26.75171 1.000 69.47374 94 ILE A C 1
ATOM 720 O O . ILE A 1 94 ? -45.90096 18.45935 26.41101 1.000 68.52686 94 ILE A O 1
ATOM 725 N N . ALA A 1 95 ? -45.38446 16.31358 25.93350 1.000 65.39219 95 ALA A N 1
ATOM 726 C CA . ALA A 1 95 ? -45.91254 16.33100 24.57499 1.000 66.15695 95 ALA A CA 1
ATOM 727 C C . ALA A 1 95 ? -47.14700 15.44397 24.51860 1.000 59.40098 95 ALA A C 1
ATOM 728 O O . ALA A 1 95 ? -47.06687 14.24548 24.80838 1.000 65.21448 95 ALA A O 1
ATOM 730 N N . TYR A 1 96 ? -48.28107 16.03018 24.14989 1.000 58.63957 96 TYR A N 1
ATOM 731 C CA . TYR A 1 96 ? -49.52424 15.29156 23.98846 1.000 63.96012 96 TYR A CA 1
ATOM 732 C C . TYR A 1 96 ? -49.78217 15.03610 22.50969 1.000 66.70773 96 TYR A C 1
ATOM 733 O O . TYR A 1 96 ? -49.61523 15.93065 21.67552 1.000 60.88038 96 TYR A O 1
ATOM 742 N N . ARG A 1 97 ? -50.18906 13.80990 22.19116 1.000 72.42270 97 ARG A N 1
ATOM 743 C CA . ARG A 1 97 ? -50.35933 13.36880 20.81416 1.000 58.71677 97 ARG A CA 1
ATOM 744 C C . ARG A 1 97 ? -51.77167 12.84265 20.61129 1.000 63.40148 97 ARG A C 1
ATOM 745 O O . ARG A 1 97 ? -52.32802 12.18366 21.49492 1.000 65.09324 97 ARG A O 1
ATOM 753 N N . SER A 1 98 ? -52.34595 13.13649 19.44620 1.000 62.10207 98 SER A N 1
ATOM 754 C CA . SER A 1 98 ? -53.65432 12.60972 19.07849 1.000 59.96438 98 SER A CA 1
ATOM 755 C C . SER A 1 98 ? -53.90802 12.88347 17.60473 1.000 62.35560 98 SER A C 1
ATOM 756 O O . SER A 1 98 ? -53.34299 13.81119 17.01826 1.000 62.99654 98 SER A O 1
ATOM 759 N N . ASP A 1 99 ? -54.77003 12.05719 17.01736 1.000 52.42936 99 ASP A N 1
ATOM 760 C CA . ASP A 1 99 ? -55.32431 12.29831 15.69389 1.000 60.28951 99 ASP A CA 1
ATOM 761 C C . ASP A 1 99 ? -56.69897 12.94890 15.74936 1.000 62.33792 99 ASP A C 1
ATOM 762 O O . ASP A 1 99 ? -57.30549 13.17933 14.69824 1.000 60.20026 99 ASP A O 1
ATOM 767 N N . ASP A 1 100 ? -57.20111 13.24344 16.94564 1.000 63.29660 100 ASP A N 1
ATOM 768 C CA . ASP A 1 100 ? -58.55911 13.72814 17.14761 1.000 63.70950 100 ASP A CA 1
ATOM 769 C C . ASP A 1 100 ? -58.52166 15.18352 17.59189 1.000 64.67834 100 ASP A C 1
ATOM 770 O O . ASP A 1 100 ? -57.80239 15.53158 18.53490 1.000 61.57797 100 ASP A O 1
ATOM 775 N N . TRP A 1 101 ? -59.31186 16.02376 16.91904 1.000 59.65972 101 TRP A N 1
ATOM 776 C CA . TRP A 1 101 ? -59.24190 17.46296 17.14926 1.000 60.82078 101 TRP A CA 1
ATOM 777 C C . TRP A 1 101 ? -59.66446 17.82589 18.56848 1.000 68.98301 101 TRP A C 1
ATOM 778 O O . TRP A 1 101 ? -59.02205 18.66020 19.21767 1.000 67.62691 101 TRP A O 1
ATOM 789 N N . ARG A 1 102 ? -60.73622 17.20792 19.07082 1.000 68.39352 102 ARG A N 1
ATOM 790 C CA . ARG A 1 102 ? -61.18808 17.50678 20.42633 1.000 69.20362 102 ARG A CA 1
ATOM 791 C C . ARG A 1 102 ? -60.13677 17.11583 21.45782 1.000 65.31229 102 ARG A C 1
ATOM 792 O O . ARG A 1 102 ? -59.95931 17.80851 22.46729 1.000 66.05472 102 ARG A O 1
ATOM 800 N N . ASP A 1 103 ? -59.42110 16.01386 21.21648 1.000 65.27250 103 ASP A N 1
ATOM 801 C CA . ASP A 1 103 ? -58.36078 15.60426 22.13338 1.000 58.50027 103 ASP A CA 1
ATOM 802 C C . ASP A 1 103 ? -57.21652 16.61016 22.14131 1.000 74.68123 103 ASP A C 1
ATOM 803 O O . ASP A 1 103 ? -56.61166 16.86362 23.19071 1.000 61.24250 103 ASP A O 1
ATOM 808 N N . LEU A 1 104 ? -56.90009 17.18778 20.97958 1.000 59.74205 104 LEU A N 1
ATOM 809 C CA . LEU A 1 104 ? -55.81051 18.15660 20.90683 1.000 63.07377 104 LEU A CA 1
ATOM 810 C C . LEU A 1 104 ? -56.16341 19.43095 21.66214 1.000 60.16672 104 LEU A C 1
ATOM 811 O O . LEU A 1 104 ? -55.34868 19.95420 22.43086 1.000 59.15313 104 LEU A O 1
ATOM 816 N N . LYS A 1 105 ? -57.37966 19.94452 21.45650 1.000 66.12954 105 LYS A N 1
ATOM 817 C CA . LYS A 1 105 ? -57.80885 21.13667 22.17956 1.000 69.04259 105 LYS A CA 1
ATOM 818 C C . LYS A 1 105 ? -57.91097 20.87681 23.67638 1.000 63.02914 105 LYS A C 1
ATOM 819 O O . LYS A 1 105 ? -57.62221 21.77125 24.47896 1.000 76.94917 105 LYS A O 1
ATOM 825 N N . GLU A 1 106 ? -58.31860 19.66717 24.06866 1.000 67.04807 106 GLU A N 1
ATOM 826 C CA . GLU A 1 106 ? -58.38685 19.32911 25.48649 1.000 70.83130 106 GLU A CA 1
ATOM 827 C C . GLU A 1 106 ? -56.99581 19.30958 26.10689 1.000 71.03214 106 GLU A C 1
ATOM 828 O O . GLU A 1 106 ? -56.77797 19.87373 27.18540 1.000 71.81928 106 GLU A O 1
ATOM 834 N N . ALA A 1 107 ? -56.03711 18.67120 25.43030 1.000 66.56504 107 ALA A N 1
ATOM 835 C CA . ALA A 1 107 ? -54.66082 18.66501 25.91756 1.000 73.17413 107 ALA A CA 1
ATOM 836 C C . ALA A 1 107 ? -54.09783 20.07812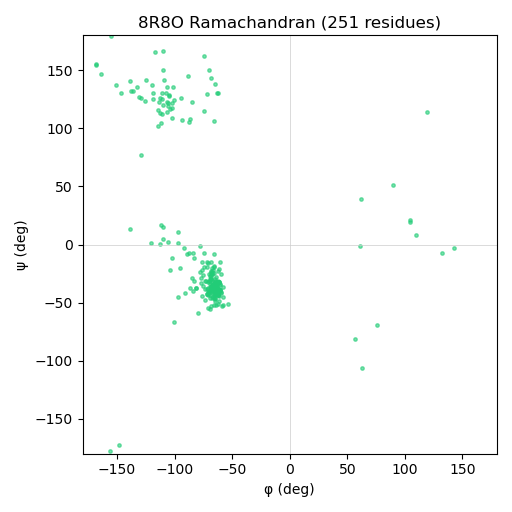 25.99932 1.000 74.25320 107 ALA A C 1
ATOM 837 O O . ALA A 1 107 ? -53.35946 20.40924 26.93524 1.000 69.96039 107 ALA A O 1
ATOM 839 N N . TRP A 1 108 ? -54.43007 20.92262 25.02044 1.000 68.53171 108 TRP A N 1
ATOM 840 C CA . TRP A 1 108 ? -54.01354 22.32017 25.06723 1.000 70.27006 108 TRP A CA 1
ATOM 841 C C . TRP A 1 108 ? -54.61794 23.02601 26.27469 1.000 70.59628 108 TRP A C 1
ATOM 842 O O . TRP A 1 108 ? -53.93144 23.78108 26.97374 1.000 72.97920 108 TRP A O 1
ATOM 853 N N . LYS A 1 109 ? -55.90080 22.77847 26.54447 1.000 73.19188 109 LYS A N 1
ATOM 854 C CA . LYS A 1 109 ? -56.54333 23.38074 27.70732 1.000 76.54162 109 LYS A CA 1
ATOM 855 C C . LYS A 1 109 ? -55.94289 22.85449 29.00643 1.000 71.69484 109 LYS A C 1
ATOM 856 O O . LYS A 1 109 ? -55.69687 23.62728 29.93927 1.000 74.33514 109 LYS A O 1
ATOM 862 N N . LYS A 1 110 ? -55.69051 21.54374 29.08340 1.000 68.51227 110 LYS A N 1
ATOM 863 C CA . LYS A 1 110 ? -55.14694 20.96436 30.30894 1.000 72.66613 110 LYS A CA 1
ATOM 864 C C . LYS A 1 110 ? -53.70096 21.38331 30.54498 1.000 81.04330 110 LYS A C 1
ATOM 865 O O . LYS A 1 110 ? -53.24217 21.39641 31.69244 1.000 74.44962 110 LYS A O 1
ATOM 871 N N . GLY A 1 111 ? -52.97103 21.72242 29.48630 1.000 78.51386 111 GLY A N 1
ATOM 872 C CA . GLY A 1 111 ? -51.57872 22.09993 29.62554 1.000 74.68895 111 GLY A CA 1
ATOM 873 C C . GLY A 1 111 ? -50.63916 21.19086 28.86006 1.000 76.61352 111 GLY A C 1
ATOM 874 O O . GLY A 1 111 ? -50.51374 20.00488 29.17862 1.000 74.92046 111 GLY A O 1
ATOM 875 N N . ALA A 1 112 ? -49.96992 21.73502 27.84675 1.000 73.74770 112 ALA A N 1
ATOM 876 C CA . ALA A 1 112 ? -49.05666 20.95244 27.02835 1.000 71.91966 112 ALA A CA 1
ATOM 877 C C . ALA A 1 112 ? -47.96243 21.85984 26.49029 1.000 73.14157 112 ALA A C 1
ATOM 878 O O . ALA A 1 112 ? -48.23584 22.98233 26.05669 1.000 75.71132 112 A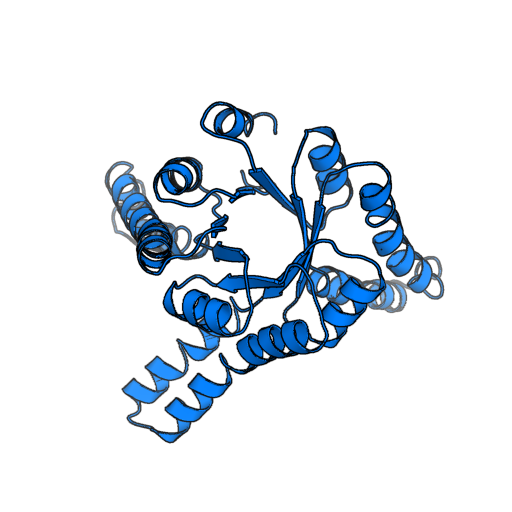LA A O 1
ATOM 880 N N . ASP A 1 113 ? -46.72252 21.36745 26.52844 1.000 66.84844 113 ASP A N 1
ATOM 881 C CA . ASP A 1 113 ? -45.61553 22.09771 25.92205 1.000 71.63008 113 ASP A CA 1
ATOM 882 C C . ASP A 1 113 ? -45.52357 21.83839 24.42499 1.000 65.69276 113 ASP A C 1
ATOM 883 O O . ASP A 1 113 ? -45.09436 22.71792 23.67099 1.000 67.15219 113 ASP A O 1
ATOM 888 N N . ILE A 1 114 ? -45.91024 20.64609 23.98095 1.000 62.53862 114 ILE A N 1
ATOM 889 C CA . ILE A 1 114 ? -45.89503 20.28450 22.56829 1.000 61.70721 114 ILE A CA 1
ATOM 890 C C . ILE A 1 114 ? -47.19679 19.56676 22.25157 1.000 63.95480 114 ILE A C 1
ATOM 891 O O . ILE A 1 114 ? -47.60302 18.65858 22.98386 1.000 58.66860 114 ILE A O 1
ATOM 896 N N . LEU A 1 115 ? -47.85492 19.97635 21.17142 1.000 57.74283 115 LEU A N 1
ATOM 897 C CA . LEU A 1 115 ? -49.02231 19.27764 20.64700 1.000 61.29071 115 LEU A CA 1
ATOM 898 C C . LEU A 1 115 ? -48.60468 18.54112 19.38117 1.000 65.86875 115 LEU A C 1
ATOM 899 O O . LEU A 1 115 ? -48.15457 19.16863 18.41544 1.000 64.59435 115 LEU A O 1
ATOM 904 N N . ILE A 1 116 ? -48.74296 17.21839 19.39066 1.000 60.41986 116 ILE A N 1
ATOM 905 C CA . ILE A 1 116 ? -48.31735 16.37273 18.28007 1.000 63.60353 116 ILE A CA 1
ATOM 906 C C . ILE A 1 116 ? -49.54941 15.96495 17.48337 1.000 67.79625 116 ILE A C 1
ATOM 907 O O . ILE A 1 116 ? -50.35841 15.15330 17.94592 1.000 60.52447 116 ILE A O 1
ATOM 912 N N . VAL A 1 117 ? -49.68934 16.51230 16.27960 1.000 61.48609 117 VAL A N 1
ATOM 913 C CA . VAL A 1 117 ? -50.69289 16.03226 15.33514 1.000 57.58480 117 VAL A CA 1
ATOM 914 C C . VAL A 1 117 ? -50.20834 14.70345 14.76832 1.000 49.60877 117 VAL A C 1
ATOM 915 O O . VAL A 1 117 ? -49.18057 14.64843 14.08561 1.000 63.57707 117 VAL A O 1
ATOM 919 N N . ASP A 1 118 ? -50.93890 13.62889 15.06047 1.000 54.95845 118 ASP A N 1
ATOM 920 C CA . ASP A 1 118 ? -50.55271 12.28435 14.64340 1.000 59.24269 118 ASP A CA 1
ATOM 921 C C . ASP A 1 118 ? -51.08468 12.03092 13.23756 1.000 54.64504 118 ASP A C 1
ATOM 922 O O . ASP A 1 118 ? -52.29326 11.86000 13.04474 1.000 54.23050 118 ASP A O 1
ATOM 927 N N . GLY A 1 119 ? -50.18412 12.00079 12.25793 1.000 56.77871 119 GLY A N 1
ATOM 928 C CA . GLY A 1 119 ? -50.57431 11.72282 10.88956 1.000 53.92932 119 GLY A CA 1
ATOM 929 C C . GLY A 1 119 ? -50.05708 10.39465 10.37290 1.000 60.45558 119 GLY A C 1
ATOM 930 O O . GLY A 1 119 ? -50.05543 10.15504 9.16266 1.000 54.21510 119 GLY A O 1
ATOM 931 N N . LEU A 1 120 ? -49.62573 9.51565 11.28039 1.000 56.42606 120 LEU A N 1
ATOM 932 C CA . LEU A 1 120 ? -49.01460 8.25566 10.86514 1.000 54.42031 120 LEU A CA 1
ATOM 933 C C . LEU A 1 120 ? -50.03983 7.32177 10.22959 1.000 58.78718 120 LEU A C 1
ATOM 934 O O . LEU A 1 120 ? -49.86240 6.86420 9.09507 1.000 60.64911 120 LEU A O 1
ATOM 939 N N . ARG A 1 121 ? -51.11997 7.02060 10.95350 1.000 57.58551 121 ARG A N 1
ATOM 940 C CA A ARG A 1 121 ? -52.12469 6.09693 10.43557 0.478 56.41410 121 ARG A CA 1
ATOM 941 C CA B ARG A 1 121 ? -52.12977 6.09992 10.43919 0.522 55.01654 121 ARG A CA 1
ATOM 942 C C . ARG A 1 121 ? -52.85093 6.68857 9.23360 1.000 63.12688 121 ARG A C 1
ATOM 943 O O . ARG A 1 121 ? -53.00885 6.02293 8.20315 1.000 57.78583 121 ARG A O 1
ATOM 958 N N . ARG A 1 122 ? -53.30358 7.93855 9.34712 1.000 50.20575 122 ARG A N 1
ATOM 959 C CA . ARG A 1 122 ? -54.02237 8.56039 8.23963 1.000 57.90740 122 ARG A CA 1
ATOM 960 C C . ARG A 1 122 ? -53.13501 8.69497 7.00978 1.000 58.84959 122 ARG A C 1
ATOM 961 O O . ARG A 1 122 ? -53.61117 8.56466 5.87547 1.000 57.32814 122 ARG A O 1
ATOM 969 N N . GLY A 1 123 ? -51.84110 8.95160 7.21303 1.000 55.06332 123 GLY A N 1
ATOM 970 C CA . GLY A 1 123 ? -50.92672 9.01432 6.08460 1.000 51.40598 123 GLY A CA 1
ATOM 971 C C . GLY A 1 123 ? -50.76330 7.67165 5.39888 1.000 63.75609 123 GLY A C 1
ATOM 972 O O . GLY A 1 123 ? -50.69993 7.59494 4.16892 1.000 59.25595 123 GLY A O 1
ATOM 973 N N . ARG A 1 124 ? -50.70495 6.59329 6.18225 1.000 52.80774 124 ARG A N 1
ATOM 974 C CA . ARG A 1 124 ? -50.58876 5.26465 5.59216 1.000 59.01552 124 ARG A CA 1
ATOM 975 C C . ARG A 1 124 ? -51.87472 4.85743 4.88546 1.000 59.62279 124 ARG A C 1
ATOM 976 O O . ARG A 1 124 ? -51.82862 4.26454 3.80367 1.000 55.24512 124 ARG A O 1
ATOM 984 N N . ILE A 1 125 ? -53.03117 5.17534 5.47121 1.000 52.93249 125 ILE A N 1
ATOM 985 C CA . ILE A 1 125 ? -54.29999 4.85160 4.82344 1.000 56.29077 125 ILE A CA 1
ATOM 986 C C . ILE A 1 125 ? -54.42686 5.59896 3.50168 1.000 61.98194 125 ILE A C 1
ATOM 987 O O . ILE A 1 125 ? -54.86058 5.03483 2.48921 1.000 56.06761 125 ILE A O 1
ATOM 992 N N . ALA A 1 126 ? -54.03599 6.87518 3.48681 1.000 50.29949 126 ALA A N 1
ATOM 993 C CA . ALA A 1 126 ? -54.04414 7.64205 2.24594 1.000 62.39908 126 ALA A CA 1
ATOM 994 C C . ALA A 1 126 ? -53.12025 7.02105 1.20748 1.000 55.92325 126 ALA A C 1
ATOM 995 O O . ALA A 1 126 ? -53.44719 6.98309 0.01457 1.000 59.97154 126 ALA A O 1
ATOM 997 N N . ARG A 1 127 ? -51.96191 6.52557 1.64588 1.000 56.02637 127 ARG A N 1
ATOM 998 C CA . ARG A 1 127 ? -51.01147 5.91354 0.72431 1.000 55.93324 127 ARG A CA 1
ATOM 999 C C . ARG A 1 127 ? -51.58336 4.64834 0.09624 1.000 59.94724 127 ARG A C 1
ATOM 1000 O O . ARG A 1 127 ? -51.44290 4.43484 -1.11294 1.000 59.42405 127 ARG A O 1
ATOM 1008 N N . GLU A 1 128 ? -52.24163 3.80174 0.89441 1.000 55.54161 128 GLU A N 1
ATOM 1009 C CA A GLU A 1 128 ? -52.82662 2.58707 0.33525 0.535 58.08808 128 GLU A CA 1
ATOM 1010 C CA B GLU A 1 128 ? -52.83559 2.58572 0.34959 0.465 58.25696 128 GLU A CA 1
ATOM 1011 C C . GLU A 1 128 ? -54.00662 2.90007 -0.57386 1.000 55.18761 128 GLU A C 1
ATOM 1012 O O . GLU A 1 128 ? -54.23236 2.18405 -1.55499 1.000 54.56917 128 GLU A O 1
ATOM 1023 N N . LEU A 1 129 ? -54.76205 3.96001 -0.27460 1.000 53.42262 129 LEU A N 1
ATOM 1024 C CA . LEU A 1 129 ? -55.87475 4.34256 -1.13887 1.000 59.42498 129 LEU A CA 1
ATOM 1025 C C . LEU A 1 129 ? -55.37644 4.89120 -2.46919 1.000 53.09736 129 LEU A C 1
ATOM 1026 O O . LEU A 1 129 ? -55.95847 4.60223 -3.52171 1.000 61.09249 129 LEU A O 1
ATOM 1031 N N . GLU A 1 130 ? -54.31684 5.70559 -2.43622 1.000 56.09976 130 GLU A N 1
ATOM 1032 C CA . GLU A 1 130 ? -53.70857 6.19633 -3.66967 1.000 59.59780 130 GLU A CA 1
ATOM 1033 C C . GLU A 1 130 ? -53.25881 5.03995 -4.55065 1.000 62.15116 130 GLU A C 1
ATOM 1034 O O . GLU A 1 130 ? -53.61376 4.97033 -5.73302 1.000 60.72299 130 GLU A O 1
ATOM 1040 N N . ARG A 1 131 ? -52.47860 4.11349 -3.98357 1.000 53.75202 131 ARG A N 1
ATOM 1041 C CA . ARG A 1 131 ? -51.98372 2.98427 -4.76537 1.000 58.83921 131 ARG A CA 1
ATOM 1042 C C . ARG A 1 131 ? -53.12884 2.11170 -5.25975 1.000 56.58101 131 ARG A C 1
ATOM 1043 O O . ARG A 1 131 ? -53.09296 1.61022 -6.38881 1.000 59.71456 131 ARG A O 1
ATOM 1051 N N . LEU A 1 132 ? -54.16021 1.92586 -4.43273 1.000 57.25615 132 LEU A N 1
ATOM 1052 C CA . LEU A 1 132 ? -55.31936 1.15544 -4.87061 1.000 53.88966 132 LEU A CA 1
ATOM 1053 C C . LEU A 1 132 ? -56.03829 1.86004 -6.01168 1.000 63.70380 132 LEU A C 1
ATOM 1054 O O . LEU A 1 132 ? -56.49107 1.21736 -6.96537 1.000 58.61237 132 LEU A O 1
ATOM 1059 N N . ALA A 1 133 ? -56.14289 3.18639 -5.93501 1.000 55.37793 133 ALA A N 1
ATOM 1060 C CA . ALA A 1 133 ? -56.76911 3.94215 -7.01217 1.000 61.88698 133 ALA A CA 1
ATOM 1061 C C . ALA A 1 133 ? -55.95872 3.84948 -8.29847 1.000 64.82897 133 ALA A C 1
ATOM 1062 O O . ALA A 1 133 ? -56.52775 3.73945 -9.39149 1.000 62.65481 133 ALA A O 1
ATOM 1064 N N . LYS A 1 134 ? -54.62877 3.89792 -8.18921 1.000 57.26565 134 LYS A N 1
ATOM 1065 C CA . LYS A 1 134 ? -53.78543 3.75453 -9.37163 1.000 68.34390 134 LYS A CA 1
ATOM 1066 C C . LYS A 1 134 ? -53.97034 2.38506 -10.01108 1.000 63.03392 134 LYS A C 1
ATOM 1067 O O . LYS A 1 134 ? -54.04533 2.27014 -11.23977 1.000 67.56675 134 LYS A O 1
ATOM 1073 N N . GLU A 1 135 ? -54.06391 1.33423 -9.19065 1.000 59.89077 135 GLU A N 1
ATOM 1074 C CA . GLU A 1 135 ? -54.27747 -0.00493 -9.72850 1.000 65.88509 135 GLU A CA 1
ATOM 1075 C C . GLU A 1 135 ? -55.63200 -0.13146 -10.41098 1.000 69.83117 135 GLU A C 1
ATOM 1076 O O . GLU A 1 135 ? -55.75796 -0.85688 -11.40344 1.000 76.26648 135 GLU A O 1
ATOM 1082 N N . GLU A 1 136 ? -56.65014 0.55660 -9.90250 1.000 67.07015 136 GLU A N 1
ATOM 1083 C CA . GLU A 1 136 ? -57.97373 0.50779 -10.50574 1.000 67.59065 136 GLU A CA 1
ATOM 1084 C C . GLU A 1 136 ? -58.16384 1.53799 -11.60878 1.000 59.59771 136 GLU A C 1
ATOM 1085 O O . GLU A 1 136 ? -59.19456 1.50806 -12.28888 1.000 60.32028 136 GLU A O 1
ATOM 1091 N N . GLY A 1 137 ? -57.20669 2.43982 -11.80066 1.000 66.25756 137 GLY A N 1
ATOM 1092 C CA . GLY A 1 137 ? -57.38996 3.51751 -12.75940 1.000 70.89031 137 GLY A CA 1
ATOM 1093 C C . GLY A 1 137 ? -58.55282 4.42163 -12.41531 1.000 77.80771 137 GLY A C 1
ATOM 1094 O O . GLY A 1 137 ? -59.28816 4.85330 -13.31092 1.000 63.98469 137 GLY A O 1
ATOM 1095 N N . ASP A 1 138 ? -58.74289 4.71446 -11.12956 1.000 60.44306 138 ASP A N 1
ATOM 1096 C CA . ASP A 1 138 ? -59.88136 5.50900 -10.67955 1.000 67.30895 138 ASP A CA 1
ATOM 1097 C C . ASP A 1 138 ? -59.39887 6.85554 -10.15722 1.000 74.25195 138 ASP A C 1
ATOM 1098 O O . ASP A 1 138 ? -58.86100 6.93174 -9.04140 1.000 67.94045 138 ASP A O 1
ATOM 1103 N N . PRO A 1 139 ? -59.56787 7.94307 -10.91683 1.000 75.66010 139 PRO A N 1
ATOM 1104 C CA . PRO A 1 139 ? -59.13924 9.26145 -10.42197 1.000 68.18197 139 PRO A CA 1
ATOM 1105 C C . PRO A 1 139 ? -59.96699 9.77240 -9.25853 1.000 75.27207 139 PRO A C 1
ATOM 1106 O O . PRO A 1 139 ? -59.47880 10.61856 -8.49919 1.000 79.75994 139 PRO A O 1
ATOM 1110 N N . ALA A 1 140 ? -61.20486 9.30116 -9.09894 1.000 78.27122 140 ALA A N 1
ATOM 1111 C CA . ALA A 1 140 ? -62.00956 9.72443 -7.95835 1.000 75.44239 140 ALA A CA 1
ATOM 1112 C C . ALA A 1 140 ? -61.42712 9.20322 -6.65319 1.000 78.05171 140 ALA A C 1
ATOM 1113 O O . ALA A 1 140 ? -61.40812 9.91774 -5.64327 1.000 82.62896 140 ALA A O 1
ATOM 1115 N N . LEU A 1 141 ? -60.95098 7.95711 -6.65331 1.000 74.86037 141 LEU A N 1
ATOM 1116 C CA . LEU A 1 141 ? -60.32133 7.41484 -5.45724 1.000 66.70198 141 LEU A CA 1
ATOM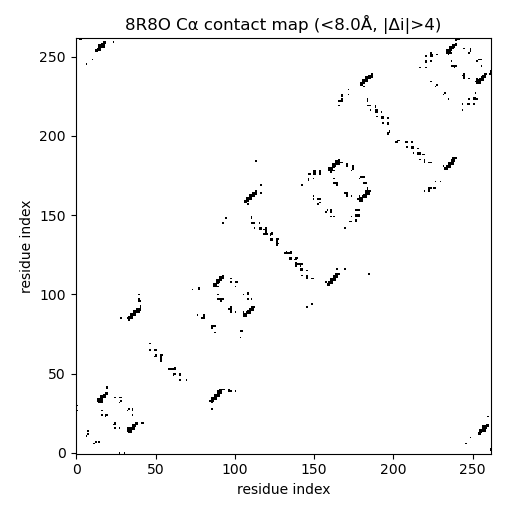 1117 C C . LEU A 1 141 ? -58.99364 8.10386 -5.16586 1.000 67.53759 141 LEU A C 1
ATOM 1118 O O . LEU A 1 141 ? -58.59360 8.20048 -3.99872 1.000 62.46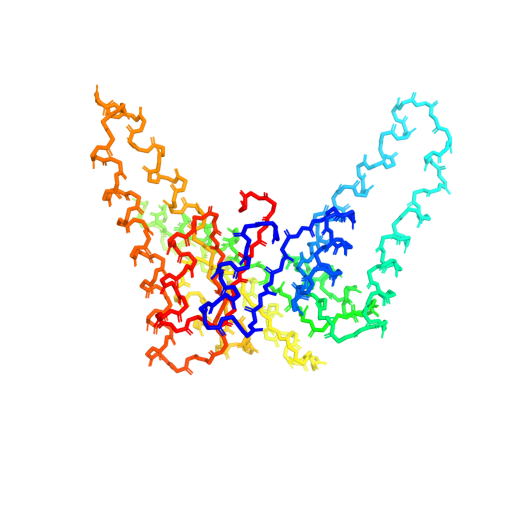509 141 LEU A O 1
ATOM 1123 N N . LEU A 1 142 ? -58.30039 8.58649 -6.20360 1.000 63.14394 142 LEU A N 1
ATOM 1124 C CA . LEU A 1 142 ? -57.14978 9.46123 -5.98418 1.000 71.30692 142 LEU A CA 1
ATOM 1125 C C . LEU A 1 142 ? -57.52565 10.64692 -5.10429 1.000 71.59910 142 LEU A C 1
ATOM 1126 O O . LEU A 1 142 ? -56.85558 10.93322 -4.10491 1.000 80.41714 142 LEU A O 1
ATOM 1131 N N . ALA A 1 143 ? -58.60312 11.34995 -5.46528 1.000 68.47558 143 ALA A N 1
ATOM 1132 C CA . ALA A 1 143 ? -59.01019 12.52831 -4.70541 1.000 60.18034 143 ALA A CA 1
ATOM 1133 C C . ALA A 1 143 ? -59.44798 12.15083 -3.29810 1.000 70.10428 143 ALA A C 1
ATOM 1134 O O . ALA A 1 143 ? -59.18654 12.88651 -2.33911 1.000 80.51751 143 ALA A O 1
ATOM 1136 N N . ALA A 1 144 ? -60.12590 11.01155 -3.15571 1.000 68.07288 144 ALA A N 1
ATOM 1137 C CA . ALA A 1 144 ? -60.44378 10.50447 -1.82668 1.000 73.85822 144 ALA A CA 1
ATOM 1138 C C . ALA A 1 144 ? -59.17614 10.30206 -1.00846 1.000 73.56494 144 ALA A C 1
ATOM 1139 O O . ALA A 1 144 ? -59.10085 10.70645 0.15742 1.000 75.76742 144 ALA A O 1
ATOM 1141 N N . ALA A 1 145 ? -58.15654 9.69501 -1.61766 1.000 63.35680 145 ALA A N 1
ATOM 1142 C CA . ALA A 1 145 ? -56.92779 9.40087 -0.89077 1.000 64.34714 145 ALA A CA 1
ATOM 1143 C C . ALA A 1 145 ? -56.23529 10.67487 -0.42355 1.000 66.48766 145 ALA A C 1
ATOM 1144 O O . ALA A 1 145 ? -55.67557 10.71504 0.67724 1.000 70.50466 145 ALA A O 1
ATOM 1146 N N . GLU A 1 146 ? -56.26327 11.72878 -1.24219 1.000 64.11992 146 GLU A N 1
ATOM 1147 C CA . GLU A 1 146 ? -55.57824 12.96059 -0.86330 1.000 66.39306 146 GLU A CA 1
ATOM 1148 C C . GLU A 1 146 ? -56.25245 13.63012 0.32781 1.000 74.42630 146 GLU A C 1
ATOM 1149 O O . GLU A 1 146 ? -55.57087 14.16765 1.20787 1.000 71.49484 146 GLU A O 1
ATOM 1155 N N . ALA A 1 147 ? -57.58687 13.60081 0.38346 1.000 58.00792 147 ALA A N 1
ATOM 1156 C CA . ALA A 1 147 ? -58.28659 14.19232 1.51995 1.000 67.66815 147 ALA A CA 1
ATOM 1157 C C . ALA A 1 147 ? -57.94295 13.50452 2.83519 1.000 68.08335 147 ALA A C 1
ATOM 1158 O O . ALA A 1 147 ? -58.08631 14.11884 3.89788 1.000 67.78772 147 ALA A O 1
ATOM 1160 N N . ALA A 1 148 ? -57.48742 12.24949 2.79323 1.000 65.59620 148 ALA A N 1
ATOM 1161 C CA . ALA A 1 148 ? -57.13237 11.56122 4.03039 1.000 62.84770 148 ALA A CA 1
ATOM 1162 C C . ALA A 1 148 ? -55.88435 12.15944 4.66980 1.000 68.87795 148 ALA A C 1
ATOM 1163 O O . ALA A 1 148 ? -55.75568 12.14383 5.89921 1.000 74.18751 148 ALA A O 1
ATOM 1165 N N . ARG A 1 149 ? -54.95548 12.68370 3.86371 1.000 77.27805 149 ARG A N 1
ATOM 1166 C CA A ARG A 1 149 ? -53.78819 13.35388 4.42771 0.546 73.76323 149 ARG A CA 1
ATOM 1167 C CA B ARG A 1 149 ? -53.78596 13.35717 4.41907 0.454 73.77263 149 ARG A CA 1
ATOM 1168 C C . ARG A 1 149 ? -54.11876 14.77569 4.86300 1.000 80.32510 149 ARG A C 1
ATOM 1169 O O . ARG A 1 149 ? -53.69947 15.20791 5.94260 1.000 81.20390 149 ARG A O 1
ATOM 1184 N N . GLU A 1 150 ? -54.86901 15.51228 4.03943 1.000 72.83797 150 GLU A N 1
ATOM 1185 C CA . GLU A 1 150 ? -55.22160 16.88675 4.37344 1.000 79.97130 150 GLU A CA 1
ATOM 1186 C C . GLU A 1 150 ? -56.03069 16.97868 5.65936 1.000 85.00752 150 GLU A C 1
ATOM 1187 O O . GLU A 1 150 ? -56.06762 18.04744 6.27855 1.000 75.72439 150 GLU A O 1
ATOM 1193 N N . ALA A 1 151 ? -56.67471 15.88506 6.07710 1.000 62.92227 151 ALA A N 1
ATOM 1194 C CA . ALA A 1 151 ? -57.36861 15.88549 7.35899 1.000 68.42592 151 ALA A CA 1
ATOM 1195 C C . ALA A 1 151 ? -56.40286 16.12235 8.51175 1.000 74.07431 151 ALA A C 1
ATOM 1196 O O . ALA A 1 151 ? -56.77954 16.72803 9.52094 1.000 75.77385 151 ALA A O 1
ATOM 1198 N N . ALA A 1 152 ? -55.15738 15.66289 8.37780 1.000 63.64148 152 ALA A N 1
ATOM 1199 C CA . ALA A 1 152 ? -54.13337 15.88477 9.39091 1.000 67.42587 152 ALA A CA 1
ATOM 1200 C C . ALA A 1 152 ? -53.41573 17.21612 9.20510 1.000 74.00370 152 ALA A C 1
ATOM 1201 O O . ALA A 1 152 ? -53.08643 17.88277 10.19265 1.000 67.44703 152 ALA A O 1
ATOM 1203 N N . TRP A 1 153 ? -53.16403 17.61729 7.95601 1.000 63.75863 153 TRP A N 1
ATOM 1204 C CA . TRP A 1 153 ? -52.51908 18.90364 7.71213 1.000 69.86222 153 TRP A CA 1
ATOM 1205 C C . TRP A 1 153 ? -53.40258 20.05776 8.16773 1.000 64.45112 153 TRP A C 1
ATOM 1206 O O . TRP A 1 153 ? -52.90159 21.06358 8.68390 1.000 71.27198 153 TRP A O 1
ATOM 1217 N N . LYS A 1 154 ? -54.71981 19.93093 7.98470 1.000 64.71063 154 LYS A N 1
ATOM 1218 C CA . LYS A 1 154 ? -55.63166 20.98696 8.41062 1.000 72.24190 154 LYS A CA 1
ATOM 1219 C C . LYS A 1 154 ? -55.62887 21.15310 9.92315 1.000 69.29277 154 LYS A C 1
ATOM 1220 O O . LYS A 1 154 ? -55.82107 22.26747 10.42204 1.000 71.38040 154 LYS A O 1
ATOM 1226 N N . GLN A 1 155 ? -55.41999 20.06480 10.66702 1.000 69.83479 155 GLN A N 1
ATOM 1227 C CA . GLN A 1 155 ? -55.28514 20.18534 12.11406 1.000 64.21861 155 GLN A CA 1
ATOM 1228 C C . GLN A 1 155 ? -54.04022 20.98415 12.47811 1.000 68.91135 155 GLN A C 1
ATOM 1229 O O . GLN A 1 155 ? -54.06215 21.78590 13.41935 1.000 60.47942 155 GLN A O 1
ATOM 1235 N N . VAL A 1 156 ? -52.95165 20.79024 11.73101 1.000 58.11175 156 VAL A N 1
ATOM 1236 C CA . VAL A 1 156 ? -51.72664 21.54469 11.97900 1.000 66.75340 156 VAL A CA 1
ATOM 1237 C C . VAL A 1 156 ? -51.95648 23.03075 11.73431 1.000 72.35721 156 VAL A C 1
ATOM 1238 O O . VAL A 1 156 ? -51.65701 23.87113 12.59089 1.000 64.69020 156 VAL A O 1
ATOM 1242 N N . GLU A 1 157 ? -52.49544 23.37831 10.56206 1.000 70.67849 157 GLU A N 1
ATOM 1243 C CA . GLU A 1 157 ? -52.65309 24.78862 10.22232 1.000 75.77819 157 GLU A CA 1
ATOM 1244 C C . GLU A 1 157 ? -53.71858 25.46184 11.07790 1.000 69.67031 157 GLU A C 1
ATOM 1245 O O . GLU A 1 157 ? -53.65404 26.67655 11.29791 1.000 72.54495 157 GLU A O 1
ATOM 1251 N N . GLN A 1 158 ? -54.69867 24.70348 11.57457 1.000 65.80082 158 GLN A N 1
ATOM 1252 C CA . GLN A 1 158 ? -55.68212 25.30158 12.47195 1.000 68.95870 158 GLN A CA 1
ATOM 1253 C C . GLN A 1 158 ? -55.08006 25.55979 13.84783 1.000 77.11810 158 GLN A C 1
ATOM 1254 O O . GLN A 1 158 ? -55.36937 26.58573 14.47380 1.000 74.38075 158 GLN A O 1
ATOM 1260 N N . LEU A 1 159 ? -54.23594 24.64484 14.33346 1.000 67.74205 159 LEU A N 1
ATOM 1261 C CA . LEU A 1 159 ? -53.49406 24.91071 15.56209 1.000 72.22506 159 LEU A CA 1
ATOM 1262 C C . LEU A 1 159 ? -52.58234 26.12078 15.39431 1.000 75.13338 159 LEU A C 1
ATOM 1263 O O . LEU A 1 159 ? -52.43035 26.92805 16.31882 1.000 72.28130 159 LEU A O 1
ATOM 1268 N N . ARG A 1 160 ? -51.97201 26.26572 14.21433 1.000 71.81060 160 ARG A N 1
ATOM 1269 C CA . ARG A 1 160 ? -51.16122 27.44726 13.93523 1.000 78.45060 160 ARG A CA 1
ATOM 1270 C C . ARG A 1 160 ? -52.01115 28.71095 13.93557 1.000 76.07590 160 ARG A C 1
ATOM 1271 O O . ARG A 1 160 ? -51.59320 29.75007 14.45896 1.000 76.58363 160 ARG A O 1
ATOM 1279 N N . ARG A 1 161 ? -53.20958 28.64045 13.35175 1.000 72.78422 161 ARG A N 1
ATOM 1280 C CA . ARG A 1 161 ? -54.06932 29.81641 13.27382 1.000 78.23440 161 ARG A CA 1
ATOM 1281 C C . ARG A 1 161 ? -54.56732 30.24744 14.64904 1.000 77.64945 161 ARG A C 1
ATOM 1282 O O . ARG A 1 161 ? -54.71746 31.44789 14.90360 1.000 71.72359 161 ARG A O 1
ATOM 1290 N N . GLU A 1 162 ? -54.81976 29.29525 15.54745 1.000 78.58556 162 GLU A N 1
ATOM 1291 C CA . GLU A 1 162 ? -55.32654 29.62534 16.87314 1.000 80.11088 162 GLU A CA 1
ATOM 1292 C C . GLU A 1 162 ? -54.22706 30.00425 17.85614 1.000 70.03452 162 GLU A C 1
ATOM 1293 O O . GLU A 1 162 ? -54.54083 30.42636 18.97426 1.000 82.23754 162 GLU A O 1
ATOM 1299 N N . GLY A 1 163 ? -52.96271 29.86538 17.47599 1.000 76.28969 163 GLY A N 1
ATOM 1300 C CA . GLY A 1 163 ? -51.86471 30.34757 18.28311 1.000 73.74369 163 GLY A CA 1
ATOM 1301 C C . GLY A 1 163 ? -51.07438 29.30651 19.04483 1.000 81.90344 163 GLY A C 1
ATOM 1302 O O . GLY A 1 163 ? -50.38163 29.67091 20.00082 1.000 71.76863 163 GLY A O 1
ATOM 1303 N N . ALA A 1 164 ? -51.14846 28.03353 18.66192 1.000 62.68194 164 ALA A N 1
ATOM 1304 C CA . ALA A 1 164 ? -50.36296 27.01784 19.35081 1.000 72.86650 164 ALA A CA 1
ATOM 1305 C C . ALA A 1 164 ? -48.87633 27.26918 19.13192 1.000 78.77754 164 ALA A C 1
ATOM 1306 O O . ALA A 1 164 ? -48.44130 27.59580 18.02515 1.000 86.14858 164 ALA A O 1
ATOM 1308 N N . THR A 1 165 ? -48.09363 27.11455 20.20025 1.000 78.01115 165 THR A N 1
ATOM 1309 C CA . THR A 1 165 ? -46.68315 27.48843 20.15520 1.000 85.57268 165 THR A CA 1
ATOM 1310 C C . THR A 1 165 ? -45.83141 26.42049 19.47640 1.000 80.81575 165 THR A C 1
ATOM 1311 O O . THR A 1 165 ? -45.14512 26.69550 18.48771 1.000 92.45389 165 THR A O 1
ATOM 1315 N N . ARG A 1 166 ? -45.84420 25.20290 20.00573 1.000 62.49773 166 ARG A N 1
ATOM 1316 C CA . ARG A 1 166 ? -45.00496 24.11715 19.50650 1.000 63.06833 166 ARG A CA 1
ATOM 1317 C C . ARG A 1 166 ? -45.91892 23.05008 18.91684 1.000 73.26174 166 ARG A C 1
ATOM 1318 O O . ARG A 1 166 ? -46.52729 22.26533 19.64982 1.000 72.42684 166 ARG A O 1
ATOM 1326 N N . ILE A 1 167 ? -46.01156 23.02405 17.59213 1.000 60.76326 167 ILE A N 1
ATOM 1327 C CA . ILE A 1 167 ? -46.81842 22.04473 16.87618 1.000 59.35481 167 ILE A CA 1
ATOM 1328 C C . ILE A 1 167 ? -45.88828 21.00759 16.26610 1.000 66.21184 167 ILE A C 1
ATOM 1329 O O . ILE A 1 167 ? -44.92000 21.35643 15.57847 1.000 61.21047 167 ILE A O 1
ATOM 1334 N N . ALA A 1 168 ? -46.17477 19.73545 16.52021 1.000 54.51870 168 ALA A N 1
ATOM 1335 C CA . ALA A 1 168 ? -45.39820 18.63347 15.97845 1.000 68.51739 168 ALA A CA 1
ATOM 1336 C C . ALA A 1 168 ? -46.27412 17.78168 15.06809 1.000 54.94303 168 ALA A C 1
ATOM 1337 O O . ALA A 1 168 ? -47.50375 17.88303 15.08272 1.000 61.42806 168 ALA A O 1
ATOM 1339 N N . TYR A 1 169 ? -45.62319 16.92902 14.27705 1.000 59.58597 169 TYR A N 1
ATOM 1340 C CA . TYR A 1 169 ? -46.31273 16.07648 13.31445 1.000 56.52312 169 TYR A CA 1
ATOM 1341 C C . TYR A 1 169 ? -45.56237 14.76024 13.19919 1.000 53.01022 169 TYR A C 1
ATOM 1342 O O . TYR A 1 169 ? -44.34123 14.76063 13.01757 1.000 58.54000 169 TYR A O 1
ATOM 1351 N N . ARG A 1 170 ? -46.28582 13.64812 13.30656 1.000 52.73894 170 ARG A N 1
ATOM 1352 C CA . ARG A 1 170 ? -45.69789 12.32061 13.19522 1.000 63.33674 170 ARG A CA 1
ATOM 1353 C C . ARG A 1 170 ? -46.10008 11.68488 11.87278 1.000 59.98953 170 ARG A C 1
ATOM 1354 O O . ARG A 1 170 ? -47.28537 11.65736 11.52338 1.000 55.13773 170 ARG A O 1
ATOM 1362 N N . SER A 1 171 ? -45.11073 11.17380 11.14941 1.000 57.16018 171 SER A N 1
ATOM 1363 C CA . SER A 1 171 ? -45.33528 10.41196 9.92931 1.000 57.27264 171 SER A CA 1
ATOM 1364 C C . SER A 1 171 ? -44.12704 9.50845 9.72377 1.000 63.25629 171 SER A C 1
ATOM 1365 O O . SER A 1 171 ? -43.17827 9.52011 10.51278 1.000 63.63031 171 SER A O 1
ATOM 1368 N N . ASP A 1 172 ? -44.16691 8.71832 8.65479 1.000 59.92026 172 ASP A N 1
ATOM 1369 C CA . ASP A 1 172 ? -43.04558 7.86693 8.28939 1.000 55.00687 172 ASP A CA 1
ATOM 1370 C C . ASP A 1 172 ? -42.37798 8.29935 6.99301 1.000 62.79429 172 ASP A C 1
ATOM 1371 O O . ASP A 1 172 ? -41.40080 7.66794 6.57511 1.000 68.81685 172 ASP A O 1
ATOM 1376 N N . ASP A 1 173 ? -42.86494 9.36439 6.35704 1.000 66.13741 173 ASP A N 1
ATOM 1377 C CA . ASP A 1 173 ? -42.39443 9.78309 5.04499 1.000 63.33580 173 ASP A CA 1
ATOM 1378 C C . ASP A 1 173 ? -42.11935 11.27988 5.04048 1.000 64.04186 173 ASP A C 1
ATOM 1379 O O . ASP A 1 173 ? -42.92249 12.07105 5.54506 1.000 64.43677 173 ASP A O 1
ATOM 1384 N N . TRP A 1 174 ? -40.98493 11.66341 4.44784 1.000 66.63182 174 TRP A N 1
ATOM 1385 C CA . TRP A 1 174 ? -40.55707 13.05769 4.47011 1.000 71.95865 174 TRP A CA 1
ATOM 1386 C C . TRP A 1 174 ? -41.49121 13.97635 3.69223 1.000 71.65148 174 TRP A C 1
ATOM 1387 O O . TRP A 1 174 ? -41.53728 15.17688 3.98246 1.000 67.54951 174 TRP A O 1
ATOM 1398 N N . ARG A 1 175 ? -42.23234 13.44896 2.71529 1.000 66.12282 175 ARG A N 1
ATOM 1399 C CA . ARG A 1 175 ? -43.12719 14.29832 1.93419 1.000 65.95307 175 ARG A CA 1
ATOM 1400 C C . ARG A 1 175 ? -44.32118 14.75559 2.76352 1.000 59.90323 175 ARG A C 1
ATOM 1401 O O . ARG A 1 175 ? -44.74393 15.91297 2.66648 1.000 63.28496 175 ARG A O 1
ATOM 1409 N N . ASP A 1 176 ? -44.88165 13.86108 3.58009 1.000 58.08615 176 ASP A N 1
ATOM 1410 C CA . ASP A 1 176 ? -45.95113 14.25797 4.49129 1.000 59.25159 176 ASP A CA 1
ATOM 1411 C C . ASP A 1 176 ? -45.44188 15.24411 5.53514 1.000 67.83447 176 ASP A C 1
ATOM 1412 O O . ASP A 1 176 ? -46.13692 16.20526 5.88602 1.000 64.19477 176 ASP A O 1
ATOM 1417 N N . LEU A 1 177 ? -44.22625 15.02332 6.03780 1.000 56.69241 177 LEU A N 1
ATOM 1418 C CA . LEU A 1 177 ? -43.67747 15.89877 7.06784 1.000 60.57212 177 LEU A CA 1
ATOM 1419 C C . LEU A 1 177 ? -43.32359 17.26971 6.50432 1.000 68.36616 177 LEU A C 1
ATOM 1420 O O . LEU A 1 177 ? -43.51978 18.28990 7.17512 1.000 67.33021 177 LEU A O 1
ATOM 1425 N N . LYS A 1 178 ? -42.80475 17.31783 5.27395 1.000 71.43103 178 LYS A N 1
ATOM 1426 C CA . LYS A 1 178 ? -42.50338 18.60623 4.65774 1.000 68.60102 178 LYS A CA 1
ATOM 1427 C C . LYS A 1 178 ? -43.77255 19.42099 4.44472 1.000 65.89560 178 LYS A C 1
ATOM 1428 O O . LYS A 1 178 ? -43.78930 20.63374 4.68594 1.000 63.31275 178 LYS A O 1
ATOM 1434 N N . GLU A 1 179 ? -44.84910 18.77188 3.99568 1.000 58.81263 179 GLU A N 1
ATOM 1435 C CA . GLU A 1 179 ? -46.10892 19.48544 3.81491 1.000 65.19025 179 GLU A CA 1
ATOM 1436 C C . GLU A 1 179 ? -46.67130 19.95800 5.15043 1.000 70.82510 179 GLU A C 1
ATOM 1437 O O . GLU A 1 179 ? -47.18996 21.07602 5.25060 1.000 64.01404 179 GLU A O 1
ATOM 1443 N N . ALA A 1 180 ? -46.57934 19.12105 6.18714 1.000 60.35402 180 ALA A N 1
ATOM 1444 C CA . ALA A 1 180 ? -46.97054 19.55783 7.52406 1.000 62.79410 180 ALA A CA 1
ATOM 1445 C C . ALA A 1 180 ? -46.10170 20.71389 7.99714 1.000 69.45282 180 ALA A C 1
ATOM 1446 O O . ALA A 1 180 ? -46.59062 21.64385 8.65010 1.000 63.74673 180 ALA A O 1
ATOM 1448 N N . TRP A 1 181 ? -44.80484 20.66541 7.68298 1.000 66.63502 181 TRP A N 1
ATOM 1449 C CA . TRP A 1 181 ? -43.91023 21.76596 8.02438 1.000 65.12331 181 TRP A CA 1
ATOM 1450 C C . TRP A 1 181 ? -44.36754 23.06400 7.37129 1.000 79.79137 181 TRP A C 1
ATOM 1451 O O . TRP A 1 181 ? -44.33804 24.12911 7.99869 1.000 74.32218 181 TRP A O 1
ATOM 1462 N N . LYS A 1 182 ? -44.80897 22.99193 6.11303 1.000 72.22438 182 LYS A N 1
ATOM 1463 C CA . LYS A 1 182 ? -45.32013 24.18161 5.44044 1.000 79.04814 182 LYS A CA 1
ATOM 1464 C C . LYS A 1 182 ? -46.63093 24.65794 6.05438 1.000 74.87860 182 LYS A C 1
ATOM 1465 O O . LYS A 1 182 ? -46.96286 25.84488 5.95658 1.000 67.97322 182 LYS A O 1
ATOM 1471 N N . LYS A 1 183 ? -47.38518 23.75708 6.68637 1.000 69.77278 183 LYS A N 1
ATOM 1472 C CA . LYS A 1 183 ? -48.65810 24.12005 7.29610 1.000 70.22060 183 LYS A CA 1
ATOM 1473 C C . LYS A 1 183 ? -48.50637 24.71780 8.68885 1.000 70.52570 183 LYS A C 1
ATOM 1474 O O . LYS A 1 183 ? -49.48468 25.25301 9.22208 1.000 75.43141 183 LYS A O 1
ATOM 1480 N N . GLY A 1 184 ? -47.32179 24.63793 9.29106 1.000 69.21714 184 GLY A N 1
ATOM 1481 C CA . GLY A 1 184 ? -47.09985 25.25292 10.58588 1.000 73.86519 184 GLY A CA 1
ATOM 1482 C C . GLY A 1 184 ? -46.41298 24.35657 11.59607 1.000 68.97320 184 GLY A C 1
ATOM 1483 O O . GLY A 1 184 ? -46.05627 24.80703 12.68852 1.000 70.67550 184 GLY A O 1
ATOM 1484 N N . ALA A 1 185 ? -46.22660 23.08524 11.25325 1.000 63.34505 185 ALA A N 1
ATOM 1485 C CA . ALA A 1 185 ? -45.54551 22.16687 12.15520 1.000 67.88362 185 ALA A CA 1
ATOM 1486 C C . ALA A 1 185 ? -44.05824 22.48954 12.19951 1.000 73.73264 185 ALA A C 1
ATOM 1487 O O . ALA A 1 185 ? -43.41008 22.62583 11.15809 1.000 79.57169 185 ALA A O 1
ATOM 1489 N N . ASP A 1 186 ? -43.51616 22.62162 13.40941 1.000 61.37846 186 ASP A N 1
ATOM 1490 C CA . ASP A 1 186 ? -42.10666 22.94850 13.57137 1.000 71.19976 186 ASP A CA 1
ATOM 1491 C C . ASP A 1 186 ? -41.25491 21.75825 13.98707 1.000 63.43878 186 ASP A C 1
ATOM 1492 O O . ASP A 1 186 ? -40.04001 21.77785 13.76081 1.000 70.30097 186 ASP A O 1
ATOM 1497 N N . ILE A 1 187 ? -41.85564 20.73023 14.57724 1.000 64.01380 187 ILE A N 1
ATOM 1498 C CA . ILE A 1 187 ? -41.14614 19.53171 15.00698 1.000 63.90861 187 ILE A CA 1
ATOM 1499 C C . ILE A 1 187 ? -41.64647 18.37038 14.15913 1.000 66.68510 187 ILE A C 1
ATOM 1500 O O . ILE A 1 187 ? -42.82694 18.00714 14.22448 1.000 67.42129 187 ILE A O 1
ATOM 1505 N N . LEU A 1 188 ? -40.75495 17.79836 13.35488 1.000 72.14318 188 LEU A N 1
ATOM 1506 C CA . LEU A 1 188 ? -41.10263 16.73896 12.41623 1.000 66.49264 188 LEU A CA 1
ATOM 1507 C C . LEU A 1 188 ? -40.61329 15.40340 12.96418 1.000 61.19225 188 LEU A C 1
ATOM 1508 O O . LEU A 1 188 ? -39.40484 15.19934 13.12557 1.000 73.26477 188 LEU A O 1
ATOM 1513 N N . ILE A 1 189 ? -41.54914 14.49945 13.24006 1.000 61.01224 189 ILE A N 1
ATOM 1514 C CA . ILE A 1 189 ? -41.25668 13.21545 13.86975 1.000 59.75440 189 ILE A CA 1
ATOM 1515 C C . ILE A 1 189 ? -41.27733 12.12976 12.80274 1.000 67.86237 189 ILE A C 1
ATOM 1516 O O . ILE A 1 189 ? -42.29584 11.92828 12.13025 1.000 63.25221 189 ILE A O 1
ATOM 1521 N N . VAL A 1 190 ? -40.16238 11.41945 12.65727 1.000 72.63125 190 VAL A N 1
ATOM 1522 C CA . VAL A 1 190 ? -40.06156 10.28066 11.75105 1.000 59.22377 190 VAL A CA 1
ATOM 1523 C C . VAL A 1 190 ? -40.20265 9.01270 12.58275 1.000 68.09697 190 VAL A C 1
ATOM 1524 O O . VAL A 1 190 ? -39.44974 8.80622 13.54222 1.000 64.17614 190 VAL A O 1
ATOM 1528 N N . ASP A 1 191 ? -41.16608 8.16492 12.22603 1.000 59.61347 191 ASP A N 1
ATOM 1529 C CA . ASP A 1 191 ? -41.40725 6.90091 12.91807 1.000 59.10317 191 ASP A CA 1
ATOM 1530 C C . ASP A 1 191 ? -41.01358 5.75972 11.98720 1.000 66.35257 191 ASP A C 1
ATOM 1531 O O . ASP A 1 191 ? -41.67209 5.52813 10.96777 1.000 59.58071 191 ASP A O 1
ATOM 1536 N N . ASN A 1 192 ? -39.95335 5.03575 12.34948 1.000 66.66711 192 ASN A N 1
ATOM 1537 C CA . ASN A 1 192 ? -39.37719 4.00163 11.49795 1.000 67.18912 192 ASN A CA 1
ATOM 1538 C C . ASN A 1 192 ? -39.60194 2.59273 12.04102 1.000 65.82609 192 ASN A C 1
ATOM 1539 O O . ASN A 1 192 ? -38.95603 1.64562 11.57977 1.000 71.49100 192 ASN A O 1
ATOM 1544 N N . ARG A 1 193 ? -40.51218 2.42831 13.00365 1.000 62.27859 193 ARG A N 1
ATOM 1545 C CA . ARG A 1 193 ? -40.70752 1.11134 13.60534 1.000 64.94615 193 ARG A CA 1
ATOM 1546 C C . ARG A 1 193 ? -41.31523 0.12414 12.61421 1.000 70.52066 193 ARG A C 1
ATOM 1547 O O . ARG A 1 193 ? -40.95744 -1.05968 12.61272 1.000 70.81053 193 ARG A O 1
ATOM 1555 N N . ALA A 1 194 ? -42.23866 0.58701 11.76798 1.000 63.48886 194 ALA A N 1
ATOM 1556 C CA . ALA A 1 194 ? -42.91770 -0.32370 10.85076 1.000 67.67409 194 ALA A CA 1
ATOM 1557 C C . ALA A 1 194 ? -41.95902 -0.87747 9.80347 1.000 72.82417 194 ALA A C 1
ATOM 1558 O O . ALA A 1 194 ? -42.07188 -2.04373 9.40773 1.000 71.82230 194 ALA A O 1
ATOM 1560 N N . ARG A 1 195 ? -41.00821 -0.05996 9.34376 1.000 68.77361 195 ARG A N 1
ATOM 1561 C CA . ARG A 1 195 ? -40.04950 -0.53482 8.35080 1.000 72.43429 195 ARG A CA 1
ATOM 1562 C C . ARG A 1 195 ? -39.18485 -1.65663 8.91194 1.000 75.39190 195 ARG A C 1
ATOM 1563 O O . ARG A 1 195 ? -38.91897 -2.64868 8.22320 1.000 73.22601 195 ARG A O 1
ATOM 1571 N N . LEU A 1 196 ? -38.73871 -1.52131 10.16332 1.000 74.44146 196 LEU A N 1
ATOM 1572 C CA . LEU A 1 196 ? -37.98113 -2.60023 10.78923 1.000 69.90234 196 LEU A CA 1
ATOM 1573 C C . LEU A 1 196 ? -38.86026 -3.82222 11.02421 1.000 78.75224 196 LEU A C 1
ATOM 1574 O O . LEU A 1 196 ? -38.40329 -4.96137 10.87166 1.000 80.67062 196 LEU A O 1
ATOM 1579 N N . ARG A 1 197 ? -40.12582 -3.60468 11.39084 1.000 72.52239 197 ARG A N 1
ATOM 1580 C CA A ARG A 1 197 ? -41.04068 -4.72147 11.60382 0.517 75.56415 197 ARG A CA 1
ATOM 1581 C CA B ARG A 1 197 ? -41.03956 -4.72266 11.60358 0.483 75.57516 197 ARG A CA 1
ATOM 1582 C C . ARG A 1 197 ? -41.25582 -5.50581 10.31410 1.000 77.76753 197 ARG A C 1
ATOM 1583 O O . ARG A 1 197 ? -41.18336 -6.73961 10.30317 1.000 76.98694 197 ARG A O 1
ATOM 1598 N N . ARG A 1 198 ? -41.52143 -4.79930 9.21216 1.000 76.37361 198 ARG A N 1
ATOM 1599 C CA A ARG A 1 198 ? -41.74856 -5.47843 7.94008 0.456 78.56230 198 ARG A CA 1
ATOM 1600 C CA B ARG A 1 198 ? -41.74790 -5.47566 7.93857 0.544 78.57093 198 ARG A CA 1
ATOM 1601 C C . ARG A 1 198 ? -40.48711 -6.17924 7.45401 1.000 76.84555 198 ARG A C 1
ATOM 1602 O O . ARG A 1 198 ? -40.55829 -7.27941 6.89302 1.000 68.05744 198 ARG A O 1
ATOM 1617 N N . ALA A 1 199 ? -39.31993 -5.56404 7.66400 1.000 75.91689 199 ALA A N 1
ATOM 1618 C CA . ALA A 1 199 ? -38.07177 -6.19450 7.24702 1.000 78.02786 199 ALA A CA 1
ATOM 1619 C C . ALA A 1 199 ? -37.82894 -7.49150 8.00796 1.000 84.81040 199 ALA A C 1
ATOM 1620 O O . ALA A 1 199 ? -37.35545 -8.47843 7.43252 1.000 86.82620 199 ALA A O 1
ATOM 1622 N N . GLU A 1 200 ? -38.15337 -7.51182 9.30351 1.000 80.20671 200 GLU A N 1
ATOM 1623 C CA . GLU A 1 200 ? -37.97655 -8.72962 10.08757 1.000 87.42356 200 GLU A CA 1
ATOM 1624 C C . GLU A 1 200 ? -39.02736 -9.77769 9.74355 1.000 86.82387 200 GLU A C 1
ATOM 1625 O O . GLU A 1 200 ? -38.75052 -10.97960 9.82529 1.000 86.92003 200 GLU A O 1
ATOM 1631 N N . GLU A 1 201 ? -40.23167 -9.34754 9.35790 1.000 81.60610 201 GLU A N 1
ATOM 1632 C CA . GLU A 1 201 ? -41.26170 -10.29866 8.95226 1.000 87.80465 201 GLU A CA 1
ATOM 1633 C C . GLU A 1 201 ? -40.89470 -11.00437 7.65368 1.000 92.29958 201 GLU A C 1
ATOM 1634 O O . GLU A 1 201 ? -41.35261 -12.12628 7.40764 1.000 92.10920 201 GLU A O 1
ATOM 1640 N N . GLU A 1 202 ? -40.07183 -10.36949 6.81756 1.000 87.91674 202 GLU A N 1
ATOM 1641 C CA . GLU A 1 202 ? -39.72376 -10.94797 5.52551 1.000 88.48654 202 GLU A CA 1
ATOM 1642 C C . GLU A 1 202 ? -38.61102 -11.98393 5.65178 1.000 82.88446 202 GLU A C 1
ATOM 1643 O O . GLU A 1 202 ? -38.63247 -13.00453 4.95422 1.000 89.86213 202 GLU A O 1
ATOM 1649 N N . VAL A 1 203 ? -37.63658 -11.75020 6.53689 1.000 87.89347 203 VAL A N 1
ATOM 1650 C CA . VAL A 1 203 ? -36.59181 -12.74618 6.75276 1.000 103.37810 203 VAL A CA 1
ATOM 1651 C C . VAL A 1 203 ? -37.14634 -14.00195 7.41169 1.000 95.27977 203 VAL A C 1
ATOM 1652 O O . VAL A 1 203 ? -36.55842 -15.08046 7.27237 1.000 108.92060 203 VAL A O 1
ATOM 1656 N N . ALA A 1 204 ? -38.27109 -13.89494 8.12246 1.000 92.84209 204 ALA A N 1
ATOM 1657 C CA . ALA A 1 204 ? -38.90573 -15.06826 8.70611 1.000 99.54995 204 ALA A CA 1
ATOM 1658 C C . ALA A 1 204 ? -39.61952 -15.91811 7.66539 1.000 93.53672 204 ALA A C 1
ATOM 1659 O O . ALA A 1 204 ? -39.88910 -17.09589 7.92388 1.000 107.13521 204 ALA A O 1
ATOM 1661 N N . GLU A 1 205 ? -39.92986 -15.34986 6.50137 1.000 91.03594 205 GLU A N 1
ATOM 1662 C CA . GLU A 1 205 ? -40.58198 -16.08132 5.42514 1.000 90.78955 205 GLU A CA 1
ATOM 1663 C C . GLU A 1 205 ? -39.59726 -16.75334 4.47904 1.000 93.91966 205 GLU A C 1
ATOM 1664 O O . GLU A 1 205 ? -40.02406 -17.52207 3.61065 1.000 104.80909 205 GLU A O 1
ATOM 1670 N N . THR A 1 206 ? -38.30271 -16.48390 4.62010 1.000 91.55423 206 THR A N 1
ATOM 1671 C CA . THR A 1 206 ? -37.31549 -17.07287 3.73087 1.000 98.36273 206 THR A CA 1
ATOM 1672 C C . THR A 1 206 ? -37.09781 -18.54567 4.06996 1.000 113.35336 206 THR A C 1
ATOM 1673 O O . THR A 1 206 ? -37.43980 -19.02154 5.15664 1.000 113.70453 206 THR A O 1
ATOM 1677 N N . GLY A 1 207 ? -36.51836 -19.27301 3.11175 1.000 118.38979 207 GLY A N 1
ATOM 1678 C CA . GLY A 1 207 ? -36.19696 -20.67194 3.33256 1.000 111.81216 207 GLY A CA 1
ATOM 1679 C C . GLY A 1 207 ? -35.14129 -20.89900 4.39352 1.000 137.34846 207 GLY A C 1
ATOM 1680 O O . GLY A 1 207 ? -35.03582 -22.01121 4.92115 1.000 136.24538 207 GLY A O 1
ATOM 1681 N N . ASP A 1 208 ? -34.35671 -19.87188 4.71486 1.000 131.47251 208 ASP A N 1
ATOM 1682 C CA . ASP A 1 208 ? -33.34446 -19.93212 5.76791 1.000 121.95737 208 ASP A CA 1
ATOM 1683 C C . ASP A 1 208 ? -33.56071 -18.73723 6.68700 1.000 132.12637 208 ASP A C 1
ATOM 1684 O O . ASP A 1 208 ? -32.82346 -17.74439 6.62128 1.000 133.48947 208 ASP A O 1
ATOM 1689 N N . PRO A 1 209 ? -34.57140 -18.79833 7.56125 1.000 133.53911 209 PRO A N 1
ATOM 1690 C CA . PRO A 1 209 ? -34.83442 -17.65740 8.45124 1.000 127.55938 209 PRO A CA 1
ATOM 1691 C C . PRO A 1 209 ? -33.86315 -17.55268 9.61156 1.000 139.23581 209 PRO A C 1
ATOM 1692 O O . PRO A 1 209 ? -33.71277 -16.45761 10.17012 1.000 127.60560 209 PRO A O 1
ATOM 1696 N N . ASP A 1 210 ? -33.20412 -18.64540 9.99185 1.000 159.05136 210 ASP A N 1
ATOM 1697 C CA . ASP A 1 210 ? -32.19722 -18.61260 11.04395 1.000 162.67625 210 ASP A CA 1
ATOM 1698 C C . ASP A 1 210 ? -30.86457 -18.05399 10.56628 1.000 161.56984 210 ASP A C 1
ATOM 1699 O O . ASP A 1 210 ? -29.92899 -17.95450 11.36900 1.000 169.46292 210 ASP A O 1
ATOM 1704 N N . ASN A 1 211 ? -30.75625 -17.69274 9.28922 1.000 150.92668 211 ASN A N 1
ATOM 1705 C CA . ASN A 1 211 ? -29.51191 -17.16599 8.73796 1.000 155.02742 211 ASN A CA 1
ATOM 1706 C C . ASN A 1 211 ? -29.22034 -15.82188 9.39551 1.000 160.72877 211 ASN A C 1
ATOM 1707 O O . ASN A 1 211 ? -29.87924 -14.81938 9.09991 1.000 151.17475 211 ASN A O 1
ATOM 1712 N N . GLU A 1 212 ? -28.23656 -15.79982 10.29702 1.000 174.17322 212 GLU A N 1
ATOM 1713 C CA . GLU A 1 212 ? -27.90235 -14.56896 11.00313 1.000 172.84666 212 GLU A CA 1
ATOM 1714 C C . GLU A 1 212 ? -27.20242 -13.55570 10.10670 1.000 166.61876 212 GLU A C 1
ATOM 1715 O O . GLU A 1 212 ? -27.11141 -12.37979 10.47546 1.000 167.86355 212 GLU A O 1
ATOM 1721 N N . GLU A 1 213 ? -26.70904 -13.98087 8.94252 1.000 159.08738 213 GLU A N 1
ATOM 1722 C CA . GLU A 1 213 ? -26.05167 -13.05396 8.02838 1.000 155.78169 213 GLU A CA 1
ATOM 1723 C C . GLU A 1 213 ? -27.06278 -12.32034 7.15535 1.000 153.57881 213 GLU A C 1
ATOM 1724 O O . GLU A 1 213 ? -26.91206 -11.11967 6.90781 1.000 148.17379 213 GLU A O 1
ATOM 1730 N N . LEU A 1 214 ? -28.10183 -13.01983 6.69305 1.000 157.64582 214 LEU A N 1
ATOM 1731 C CA . LEU A 1 214 ? -29.08759 -12.43988 5.78828 1.000 148.05447 214 LEU A CA 1
ATOM 1732 C C . LEU A 1 214 ? -30.07236 -11.50902 6.48324 1.000 139.75512 214 LEU A C 1
ATOM 1733 O O . LEU A 1 214 ? -30.77281 -10.75680 5.79721 1.000 135.50560 214 LEU A O 1
ATOM 1738 N N . ILE A 1 215 ? -30.14979 -11.53845 7.81078 1.000 142.85178 215 ILE A N 1
ATOM 1739 C CA . ILE A 1 215 ? -31.02024 -10.61104 8.52300 1.000 133.06788 215 ILE A CA 1
ATOM 1740 C C . ILE A 1 215 ? -30.32160 -9.27440 8.77013 1.000 136.18210 215 ILE A C 1
ATOM 1741 O O . ILE A 1 215 ? -30.98171 -8.23035 8.80706 1.000 127.20616 215 ILE A O 1
ATOM 1746 N N . ARG A 1 216 ? -28.99075 -9.28393 8.89169 1.000 144.58733 216 ARG A N 1
ATOM 1747 C CA . ARG A 1 216 ? -28.25096 -8.07535 9.24777 1.000 139.45135 216 ARG A CA 1
ATOM 1748 C C . ARG A 1 216 ? -28.47961 -6.95607 8.23653 1.000 132.36062 216 ARG A C 1
ATOM 1749 O O . ARG A 1 216 ? -28.85385 -5.83740 8.60769 1.000 128.91990 216 ARG A O 1
ATOM 1757 N N . GLU A 1 217 ? -28.26031 -7.23637 6.94952 1.000 123.85721 217 GLU A N 1
ATOM 1758 C CA . GLU A 1 217 ? -28.38058 -6.18508 5.94446 1.000 128.78805 217 GLU A CA 1
ATOM 1759 C C . GLU A 1 217 ? -29.83294 -5.87184 5.61190 1.000 116.27826 217 GLU A C 1
ATOM 1760 O O . GLU A 1 217 ? -30.13938 -4.73881 5.22921 1.000 112.82123 217 GLU A O 1
ATOM 1766 N N . THR A 1 218 ? -30.73566 -6.84657 5.74350 1.000 115.46261 218 THR A N 1
ATOM 1767 C CA . THR A 1 218 ? -32.14792 -6.57400 5.49296 1.000 106.31651 218 THR A CA 1
ATOM 1768 C C . THR A 1 218 ? -32.69171 -5.57883 6.51111 1.000 104.85053 218 THR A C 1
ATOM 1769 O O . THR A 1 218 ? -33.36408 -4.60597 6.14932 1.000 101.06817 218 THR A O 1
ATOM 1773 N N . ARG A 1 219 ? -32.40295 -5.80414 7.79643 1.000 98.84031 219 ARG A N 1
ATOM 1774 C CA . ARG A 1 219 ? -32.72411 -4.80044 8.80502 1.000 102.35329 219 ARG A CA 1
ATOM 1775 C C . ARG A 1 219 ? -31.96695 -3.50380 8.55596 1.000 100.77590 219 ARG A C 1
ATOM 1776 O O . ARG A 1 219 ? -32.47729 -2.41874 8.85806 1.000 90.31864 219 ARG A O 1
ATOM 1784 N N . GLU A 1 220 ? -30.75259 -3.59371 8.00862 1.000 101.18794 220 GLU A N 1
ATOM 1785 C CA . GLU A 1 220 ? -29.98721 -2.38898 7.70794 1.000 95.33319 220 GLU A CA 1
ATOM 1786 C C . GLU A 1 220 ? -30.65064 -1.58348 6.59855 1.000 98.65402 220 GLU A C 1
ATOM 1787 O O . GLU A 1 220 ? -30.77743 -0.35922 6.70282 1.000 97.66911 220 GLU A O 1
ATOM 1793 N N . ARG A 1 221 ? -31.08899 -2.25672 5.52952 1.000 93.17915 221 ARG A N 1
ATOM 1794 C CA . ARG A 1 221 ? -31.76648 -1.55787 4.44037 1.000 93.39130 221 ARG A CA 1
ATOM 1795 C C . ARG A 1 221 ? -33.00404 -0.82385 4.94081 1.000 88.35189 221 ARG A C 1
ATOM 1796 O O . ARG A 1 221 ? -33.31871 0.27335 4.46489 1.000 85.23230 221 ARG A O 1
ATOM 1804 N N . ALA A 1 222 ? -33.71785 -1.41175 5.90456 1.000 80.08099 222 ALA A N 1
ATOM 1805 C CA . ALA A 1 222 ? -34.84259 -0.71183 6.51449 1.000 79.95325 222 ALA A CA 1
ATOM 1806 C C . ALA A 1 222 ? -34.37696 0.48091 7.33976 1.000 84.10163 222 ALA A C 1
ATOM 1807 O O . ALA A 1 222 ? -35.12075 1.45719 7.48770 1.000 88.61586 222 ALA A O 1
ATOM 1809 N N . ARG A 1 223 ? -33.15656 0.42410 7.88123 1.000 80.38112 223 ARG A N 1
ATOM 1810 C CA . ARG A 1 223 ? -32.61972 1.56884 8.61101 1.000 83.11714 223 ARG A CA 1
ATOM 1811 C C . ARG A 1 223 ? -32.27968 2.71599 7.66706 1.000 86.69193 223 ARG A C 1
ATOM 1812 O O . ARG A 1 223 ? -32.57874 3.87852 7.96514 1.000 84.75125 223 ARG A O 1
ATOM 1820 N N . GLU A 1 224 ? -31.64883 2.41188 6.52628 1.000 83.97496 224 GLU A N 1
ATOM 1821 C CA . GLU A 1 224 ? -31.31673 3.46138 5.56627 1.000 87.78635 224 GLU A CA 1
ATOM 1822 C C . GLU A 1 224 ? -32.56653 4.13308 5.01763 1.000 85.73757 224 GLU A C 1
ATOM 1823 O O . GLU A 1 224 ? -32.54273 5.33114 4.71418 1.000 88.35911 224 GLU A O 1
ATOM 1829 N N . GLU A 1 225 ? -33.66434 3.38426 4.88428 1.000 81.18024 225 GLU A N 1
ATOM 1830 C CA . GLU A 1 225 ? -34.91566 3.98709 4.44004 1.000 80.49422 225 GLU A CA 1
ATOM 1831 C C . GLU A 1 225 ? -35.44300 4.99094 5.45688 1.000 80.18725 225 GLU A C 1
ATOM 1832 O O . GLU A 1 225 ? -36.05540 5.99533 5.07545 1.000 76.60011 225 GLU A O 1
ATOM 1838 N N . GLY A 1 226 ? -35.21612 4.74247 6.74458 1.000 78.94338 226 GLY A N 1
ATOM 1839 C CA . GLY A 1 226 ? -35.58937 5.69320 7.77201 1.000 78.19301 226 GLY A CA 1
ATOM 1840 C C . GLY A 1 226 ? -34.67884 6.90215 7.79851 1.000 75.32889 226 GLY A C 1
ATOM 1841 O O . GLY A 1 226 ? -35.15113 8.04169 7.84734 1.000 76.17910 226 GLY A O 1
ATOM 1842 N N . TRP A 1 227 ? -33.36448 6.66426 7.76602 1.000 78.98452 227 TRP A N 1
ATOM 1843 C CA . TRP A 1 227 ? -32.41552 7.77307 7.73910 1.000 80.80692 227 TRP A CA 1
ATOM 1844 C C . TRP A 1 227 ? -32.60327 8.63839 6.50142 1.000 80.79253 227 TRP A C 1
ATOM 1845 O O . TRP A 1 227 ? -32.37682 9.85296 6.55171 1.000 84.98088 227 TRP A O 1
ATOM 1856 N N . LYS A 1 228 ? -33.01882 8.03285 5.38695 1.000 80.15085 228 LYS A N 1
ATOM 1857 C CA . LYS A 1 228 ? -33.25533 8.79455 4.16606 1.000 78.43409 228 LYS A CA 1
ATOM 1858 C C . LYS A 1 228 ? -34.33576 9.85085 4.36379 1.000 84.93283 228 LYS A C 1
ATOM 1859 O O . LYS A 1 228 ? -34.25147 10.93968 3.78379 1.000 78.55417 228 LYS A O 1
ATOM 1865 N N . GLN A 1 229 ? -35.35085 9.55477 5.18037 1.000 76.71098 229 GLN A N 1
ATOM 1866 C CA . GLN A 1 229 ? -36.35352 10.56372 5.50404 1.000 74.46881 229 GLN A CA 1
ATOM 1867 C C . GLN A 1 229 ? -35.72821 11.72761 6.26260 1.000 80.72063 229 GLN A C 1
ATOM 1868 O O . GLN A 1 229 ? -36.08931 12.88957 6.04232 1.000 74.80488 229 GLN A O 1
ATOM 1874 N N . VAL A 1 230 ? -34.78227 11.43330 7.15732 1.000 74.28351 230 VAL A N 1
ATOM 1875 C CA . VAL A 1 230 ? -34.13038 12.48462 7.93190 1.000 73.92735 230 VAL A CA 1
ATOM 1876 C C . VAL A 1 230 ? -33.19135 13.29661 7.05018 1.000 85.55478 230 VAL A C 1
ATOM 1877 O O . VAL A 1 230 ? -33.14750 14.52976 7.13805 1.000 88.33025 230 VAL A O 1
ATOM 1881 N N . GLU A 1 231 ? -32.42196 12.62182 6.19155 1.000 81.33734 231 GLU A N 1
ATOM 1882 C CA . GLU A 1 231 ? -31.48902 13.33121 5.32140 1.000 85.58547 231 GLU A CA 1
ATOM 1883 C C . GLU A 1 231 ? -32.22355 14.25722 4.36226 1.000 87.66414 231 GLU A C 1
ATOM 1884 O O . GLU A 1 231 ? -31.79310 15.39357 4.13341 1.000 92.52858 231 GLU A O 1
ATOM 1890 N N . GLN A 1 232 ? -33.33744 13.79095 3.79344 1.000 87.68516 232 GLN A N 1
ATOM 1891 C CA . GLN A 1 232 ? -34.07786 14.61762 2.84681 1.000 86.32011 232 GLN A CA 1
ATOM 1892 C C . GLN A 1 232 ? -34.71673 15.81484 3.53958 1.000 86.89451 232 GLN A C 1
ATOM 1893 O O . GLN A 1 232 ? -34.72926 16.92186 2.98884 1.000 94.43729 232 GLN A O 1
ATOM 1899 N N . LEU A 1 233 ? -35.25082 15.61596 4.74789 1.000 81.38767 233 LEU A N 1
ATOM 1900 C CA . LEU A 1 233 ? -35.79398 16.74113 5.50087 1.000 83.81158 233 LEU A CA 1
ATOM 1901 C C . LEU A 1 233 ? -34.70288 17.73441 5.87682 1.000 92.89492 233 LEU A C 1
ATOM 1902 O O . LEU A 1 233 ? -34.96556 18.93883 5.97201 1.000 95.36348 233 LEU A O 1
ATOM 1907 N N . ARG A 1 234 ? -33.47552 17.25278 6.08871 1.000 93.53052 234 ARG A N 1
ATOM 1908 C CA . ARG A 1 234 ? -32.37098 18.15627 6.39167 1.000 95.61317 234 ARG A CA 1
ATOM 1909 C C . ARG A 1 234 ? -32.00439 19.00204 5.17847 1.000 87.63852 234 ARG A C 1
ATOM 1910 O O . ARG A 1 234 ? -31.64976 20.17812 5.31985 1.000 101.29573 234 ARG A O 1
ATOM 1918 N N . ARG A 1 235 ? -32.08500 18.42156 3.97780 1.000 93.10698 235 ARG A N 1
ATOM 1919 C CA . ARG A 1 235 ? -31.82887 19.19289 2.76602 1.000 97.47634 235 ARG A CA 1
ATOM 1920 C C . ARG A 1 235 ? -32.90378 20.24515 2.53457 1.000 102.45905 235 ARG A C 1
ATOM 1921 O O . ARG A 1 235 ? -32.60623 21.33030 2.02283 1.000 109.57471 235 ARG A O 1
ATOM 1929 N N . GLU A 1 236 ? -34.15329 19.94469 2.89740 1.000 100.04734 236 GLU A N 1
ATOM 1930 C CA . GLU A 1 236 ? -35.23395 20.90491 2.71372 1.000 97.91066 236 GLU A CA 1
ATOM 1931 C C . GLU A 1 236 ? -35.12862 22.08485 3.66937 1.000 95.46564 236 GLU A C 1
ATOM 1932 O O . GLU A 1 236 ? -35.78306 23.10751 3.44194 1.000 94.65973 236 GLU A O 1
ATOM 1938 N N . GLY A 1 237 ? -34.32991 21.96733 4.72680 1.000 94.17078 237 GLY A N 1
ATOM 1939 C CA . GLY A 1 237 ? -34.12575 23.04825 5.66689 1.000 86.79640 237 GLY A CA 1
ATOM 1940 C C . GLY A 1 237 ? -34.73766 22.85326 7.03761 1.000 101.94424 237 GLY A C 1
ATOM 1941 O O . GLY A 1 237 ? -34.74005 23.80147 7.83185 1.000 100.45168 237 GLY A O 1
ATOM 1942 N N . ALA A 1 238 ? -35.25457 21.66600 7.34326 1.000 94.66274 238 ALA A N 1
ATOM 1943 C CA . ALA A 1 238 ? -35.87819 21.43356 8.63809 1.000 100.21227 238 ALA A CA 1
ATOM 1944 C C . ALA A 1 238 ? -34.83543 21.46099 9.74821 1.000 98.72217 238 ALA A C 1
ATOM 1945 O O . ALA A 1 238 ? -33.70295 21.00301 9.57243 1.000 97.84903 238 ALA A O 1
ATOM 1947 N N . THR A 1 239 ? -35.22694 22.00194 10.90112 1.000 101.54993 239 THR A N 1
ATOM 1948 C CA . THR A 1 239 ? -34.30708 22.15120 12.02183 1.000 121.65873 239 THR A CA 1
ATOM 1949 C C . THR A 1 239 ? -34.51838 21.05712 13.06137 1.000 118.37283 239 THR A C 1
ATOM 1950 O O . THR A 1 239 ? -33.64432 20.20781 13.26197 1.000 121.13404 239 THR A O 1
ATOM 1954 N N . GLU A 1 240 ? -35.67125 21.06926 13.72722 1.000 97.10467 240 GLU A N 1
ATOM 1955 C CA . GLU A 1 240 ? -35.97621 20.10573 14.78034 1.000 100.43557 240 GLU A CA 1
ATOM 1956 C C . GLU A 1 240 ? -36.60538 18.86515 14.15507 1.000 95.09535 240 GLU A C 1
ATOM 1957 O O . GLU A 1 240 ? -37.77199 18.88632 13.74828 1.000 84.87278 240 GLU A O 1
ATOM 1963 N N . ILE A 1 241 ? -35.83222 17.78490 14.08257 1.000 93.02325 241 ILE A N 1
ATOM 1964 C CA . ILE A 1 241 ? -36.28327 16.51258 13.53356 1.000 79.03627 241 ILE A CA 1
ATOM 1965 C C . ILE A 1 241 ? -36.19052 15.46408 14.63154 1.000 81.46883 241 ILE A C 1
ATOM 1966 O O . ILE A 1 241 ? -35.15459 15.34535 15.29648 1.000 85.68852 241 ILE A O 1
ATOM 1971 N N . ALA A 1 242 ? -37.27024 14.71227 14.82284 1.000 68.02215 242 ALA A N 1
ATOM 1972 C CA . ALA A 1 242 ? -37.32227 13.64455 15.80822 1.000 66.67502 242 ALA A CA 1
ATOM 1973 C C . ALA A 1 242 ? -37.36026 12.29198 15.10814 1.000 78.47081 242 ALA A C 1
ATOM 1974 O O . ALA A 1 242 ? -37.87708 12.16465 13.99424 1.000 70.47202 242 ALA A O 1
ATOM 1976 N N . TYR A 1 243 ? -36.80935 11.27832 15.77392 1.000 66.93527 243 TYR A N 1
ATOM 1977 C CA . TYR A 1 243 ? -36.69647 9.94092 15.20746 1.000 72.62909 243 TYR A CA 1
ATOM 1978 C C . TYR A 1 243 ? -37.20298 8.91715 16.20960 1.000 75.04474 243 TYR A C 1
ATOM 1979 O O . TYR A 1 243 ? -36.74696 8.88787 17.35689 1.000 73.69296 243 TYR A O 1
ATOM 1988 N N . ARG A 1 244 ? -38.13598 8.07812 15.77119 1.000 67.81274 244 ARG A N 1
ATOM 1989 C CA . ARG A 1 244 ? -38.69497 7.01179 16.58922 1.000 70.27036 244 ARG A CA 1
ATOM 1990 C C . ARG A 1 244 ? -38.26801 5.66717 16.01890 1.000 73.07195 244 ARG A C 1
ATOM 1991 O O . ARG A 1 244 ? -38.47364 5.39955 14.83014 1.000 73.74744 244 ARG A O 1
ATOM 1999 N N . SER A 1 245 ? -37.67663 4.82829 16.86528 1.000 74.29058 245 SER A N 1
ATOM 2000 C CA . SER A 1 245 ? -37.24736 3.50044 16.45222 1.000 77.35836 245 SER A CA 1
ATOM 2001 C C . SER A 1 245 ? -36.98333 2.66140 17.69231 1.000 78.92235 245 SER A C 1
ATOM 2002 O O . SER A 1 245 ? -36.54876 3.17715 18.72516 1.000 86.97378 245 SER A O 1
ATOM 2005 N N . ASP A 1 246 ? -37.25735 1.36365 17.57837 1.000 79.80256 246 ASP A N 1
ATOM 2006 C CA . ASP A 1 246 ? -36.96752 0.40644 18.63617 1.000 82.64171 246 ASP A CA 1
ATOM 2007 C C . ASP A 1 246 ? -35.65378 -0.32792 18.40698 1.000 87.61816 246 ASP A C 1
ATOM 2008 O O . ASP A 1 246 ? -35.36744 -1.30384 19.10806 1.000 98.25342 246 ASP A O 1
ATOM 2013 N N . ASP A 1 247 ? -34.85312 0.12073 17.44499 1.000 90.70432 247 ASP A N 1
ATOM 2014 C CA . ASP A 1 247 ? -33.55219 -0.45959 17.15110 1.000 91.17697 247 ASP A CA 1
ATOM 2015 C C . ASP A 1 247 ? -32.45857 0.48016 17.63976 1.000 99.66083 247 ASP A C 1
ATOM 2016 O O . ASP A 1 247 ? -32.53606 1.69582 17.43439 1.000 99.45126 247 ASP A O 1
ATOM 2021 N N . TRP A 1 248 ? -31.44031 -0.09066 18.28891 1.000 106.70563 248 TRP A N 1
ATOM 2022 C CA . TRP A 1 248 ? -30.38100 0.72498 18.87682 1.000 105.58246 248 TRP A CA 1
ATOM 2023 C C . TRP A 1 248 ? -29.57614 1.44621 17.80132 1.000 99.13355 248 TRP A C 1
ATOM 2024 O O . TRP A 1 248 ? -29.38669 2.66684 17.86726 1.000 93.77386 248 TRP A O 1
ATOM 2035 N N . ARG A 1 249 ? -29.09144 0.70435 16.80127 1.000 95.85711 249 ARG A N 1
ATOM 2036 C CA . ARG A 1 249 ? -28.28960 1.31487 15.74533 1.000 96.68445 249 ARG A CA 1
ATOM 2037 C C . ARG A 1 249 ? -29.10011 2.31523 14.93126 1.000 97.85081 249 ARG A C 1
ATOM 2038 O O . ARG A 1 249 ? -28.55905 3.33223 14.48094 1.000 98.56943 249 ARG A O 1
ATOM 2046 N N . ASP A 1 250 ? -30.39488 2.05021 14.73934 1.000 98.67419 250 ASP A N 1
ATOM 2047 C CA . ASP A 1 250 ? -31.23821 2.97251 13.98588 1.000 88.32664 250 ASP A CA 1
ATOM 2048 C C . ASP A 1 250 ? -31.31621 4.33279 14.66856 1.000 83.36097 250 ASP A C 1
ATOM 2049 O O . ASP A 1 250 ? -31.22157 5.37356 14.00769 1.000 87.03185 250 ASP A O 1
ATOM 2054 N N . LEU A 1 251 ? -31.47978 4.34462 15.99367 1.000 87.43667 251 LEU A N 1
ATOM 2055 C CA . LEU A 1 251 ? -31.55013 5.60851 16.72080 1.000 84.62567 251 LEU A CA 1
ATOM 2056 C C . LEU A 1 251 ? -30.20377 6.32169 16.73109 1.000 93.39390 251 LEU A C 1
ATOM 2057 O O . LEU A 1 251 ? -30.14243 7.54433 16.55515 1.000 97.33638 251 LEU A O 1
ATOM 2062 N N . LYS A 1 252 ? -29.11613 5.57524 16.93894 1.000 95.22319 252 LYS A N 1
ATOM 2063 C CA . LYS A 1 252 ? -27.79898 6.19217 17.06917 1.000 94.91317 252 LYS A CA 1
ATOM 2064 C C . LYS A 1 252 ? -27.37497 6.87277 15.77366 1.000 102.95739 252 LYS A C 1
ATOM 2065 O O . LYS A 1 252 ? -26.93864 8.02976 15.78012 1.000 99.43452 252 LYS A O 1
ATOM 2071 N N . GLU A 1 253 ? -27.49498 6.16628 14.64726 1.000 97.39366 253 GLU 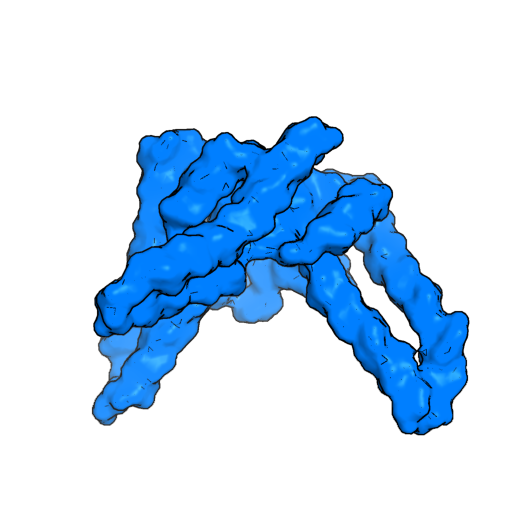A N 1
ATOM 2072 C CA . GLU A 1 253 ? -27.06655 6.73596 13.37458 1.000 98.96133 253 GLU A CA 1
ATOM 2073 C C . GLU A 1 253 ? -27.97541 7.87340 12.92923 1.000 98.17369 253 GLU A C 1
ATOM 2074 O O . GLU A 1 253 ? -27.51886 8.79351 12.24189 1.000 101.51003 253 GLU A O 1
ATOM 2080 N N . ALA A 1 254 ? -29.25605 7.83157 13.30596 1.000 93.60767 254 ALA A N 1
ATOM 2081 C CA . ALA A 1 254 ? -30.16844 8.90337 12.92394 1.000 96.33584 254 ALA A CA 1
ATOM 2082 C C . ALA A 1 254 ? -29.76042 10.23174 13.54341 1.000 95.71362 254 ALA A C 1
ATOM 2083 O O . ALA A 1 254 ? -30.05110 11.29364 12.98028 1.000 96.33357 254 ALA A O 1
ATOM 2085 N N . TRP A 1 255 ? -29.09170 10.19487 14.69877 1.000 103.16497 255 TRP A N 1
ATOM 2086 C CA . TRP A 1 255 ? -28.58199 11.42491 15.29464 1.000 99.88625 255 TRP A CA 1
ATOM 2087 C C . TRP A 1 255 ? -27.56235 12.09342 14.38202 1.000 96.10999 255 TRP A C 1
ATOM 2088 O O . TRP A 1 255 ? -27.59206 13.31533 14.19372 1.000 97.16744 255 TRP A O 1
ATOM 2099 N N . LYS A 1 256 ? -26.65448 11.30609 13.80074 1.000 99.74687 256 LYS A N 1
ATOM 2100 C CA . LYS A 1 256 ? -25.64036 11.86204 12.91386 1.000 99.12054 256 LYS A CA 1
ATOM 2101 C C . LYS A 1 256 ? -26.21919 12.31791 11.58138 1.000 100.08330 256 LYS A C 1
ATOM 2102 O O . LYS A 1 256 ? -25.58608 13.12217 10.88953 1.000 102.31007 256 LYS A O 1
ATOM 2108 N N . LYS A 1 257 ? -27.40211 11.82713 11.20616 1.000 99.37271 257 LYS A N 1
ATOM 2109 C CA . LYS A 1 257 ? -28.00652 12.21260 9.93770 1.000 94.98109 257 LYS A CA 1
ATOM 2110 C C . LYS A 1 257 ? -28.66161 13.58605 9.98890 1.000 99.32549 257 LYS A C 1
ATOM 2111 O O . LYS A 1 257 ? -28.81054 14.22390 8.94098 1.000 101.56218 257 LYS A O 1
ATOM 2117 N N . GLY A 1 258 ? -29.05642 14.05296 11.17095 1.000 98.89333 258 GLY A N 1
ATOM 2118 C CA . GLY A 1 258 ? -29.67662 15.35757 11.29107 1.000 98.71654 258 GLY A CA 1
ATOM 2119 C C . GLY A 1 258 ? -30.79700 15.41208 12.30881 1.000 85.57368 258 GLY A C 1
ATOM 2120 O O . GLY A 1 258 ? -31.37617 16.47666 12.54523 1.000 97.26601 258 GLY A O 1
ATOM 2121 N N . ALA A 1 259 ? -31.11557 14.27230 12.91597 1.000 80.85201 259 ALA A N 1
ATOM 2122 C CA . ALA A 1 259 ? -32.14709 14.20194 13.94284 1.000 86.09005 259 ALA A CA 1
ATOM 2123 C C . ALA A 1 259 ? -31.53572 14.56174 15.29151 1.000 95.72646 259 ALA A C 1
ATOM 2124 O O . ALA A 1 259 ? -30.57934 13.91726 15.73578 1.000 98.02735 259 ALA A O 1
ATOM 2126 N N . ASP A 1 260 ? -32.08384 15.58787 15.94012 1.000 82.17200 260 ASP A N 1
ATOM 2127 C CA . ASP A 1 260 ? -31.59868 16.02138 17.24185 1.000 91.35814 260 ASP A CA 1
ATOM 2128 C C . ASP A 1 260 ? -32.52661 15.63022 18.38340 1.000 90.99240 260 ASP A C 1
ATOM 2129 O O . ASP A 1 260 ? -32.24426 15.97214 19.53637 1.000 102.52332 260 ASP A O 1
ATOM 2134 N N . ILE A 1 261 ? -33.61730 14.92191 18.09920 1.000 84.18004 261 ILE A N 1
ATOM 2135 C CA . ILE A 1 261 ? -34.49117 14.36493 19.12466 1.000 79.95499 261 ILE A CA 1
ATOM 2136 C C . ILE A 1 261 ? -34.61827 12.87204 18.86316 1.000 81.19891 261 ILE A C 1
ATOM 2137 O O . ILE A 1 261 ? -35.01503 12.46294 17.76536 1.000 82.44024 261 ILE A O 1
ATOM 2142 N N . LEU A 1 262 ? -34.28101 12.06317 19.86182 1.000 76.81007 262 LEU A N 1
ATOM 2143 C CA . LEU A 1 262 ? -34.40495 10.61488 19.78329 1.000 74.81580 262 LEU A CA 1
ATOM 2144 C C . LEU A 1 262 ? -35.50867 10.16411 20.72824 1.000 81.02029 262 LEU A C 1
ATOM 2145 O O . LEU A 1 262 ? -35.48271 10.49224 21.91904 1.000 76.41256 262 LEU A O 1
ATOM 2150 N N . ILE A 1 263 ? -36.47724 9.42494 20.19681 1.000 71.04672 263 ILE A N 1
ATOM 2151 C CA . ILE A 1 263 ? -37.62440 8.96145 20.96732 1.000 74.16365 263 ILE A CA 1
ATOM 2152 C C . ILE A 1 263 ? -37.40540 7.49889 21.32213 1.000 80.02444 263 ILE A C 1
ATOM 2153 O O . ILE A 1 263 ? -37.31703 6.64159 20.43520 1.000 76.92357 263 ILE A O 1
ATOM 2158 N N . VAL A 1 264 ? -37.31794 7.21485 22.61699 1.000 75.32374 264 VAL A N 1
ATOM 2159 C CA . VAL A 1 264 ? -37.17101 5.85664 23.11154 1.000 71.09111 264 VAL A CA 1
ATOM 2160 C C . VAL A 1 264 ? -38.46305 5.45485 23.81689 1.000 75.43961 264 VAL A C 1
ATOM 2161 O O . VAL A 1 264 ? -39.32199 6.28568 24.11393 1.000 74.15256 264 VAL A O 1
ATOM 2165 N N . ASP A 1 265 ? -38.59845 4.15792 24.07693 1.000 77.64341 265 ASP A N 1
ATOM 2166 C CA . ASP A 1 265 ? -39.75788 3.63178 24.78603 1.000 84.52701 265 ASP A CA 1
ATOM 2167 C C . ASP A 1 265 ? -39.31163 2.42129 25.59856 1.000 85.11028 265 ASP A C 1
ATOM 2168 O O . ASP A 1 265 ? -38.11747 2.12003 25.68890 1.000 84.86855 265 ASP A O 1
ATOM 2173 N N . ALA A 1 266 ? -40.28214 1.71704 26.18696 1.000 79.36177 266 ALA A N 1
ATOM 2174 C CA . ALA A 1 266 ? -39.96540 0.57369 27.03588 1.000 87.95161 266 ALA A CA 1
ATOM 2175 C C . ALA A 1 266 ? -39.34622 -0.58108 26.25867 1.000 94.08212 266 ALA A C 1
ATOM 2176 O O . ALA A 1 266 ? -38.67046 -1.42167 26.86096 1.000 99.36101 266 ALA A O 1
ATOM 2178 N N . THR A 1 267 ? -39.55983 -0.64512 24.94208 1.000 91.39329 267 THR A N 1
ATOM 2179 C CA . THR A 1 267 ? -38.95649 -1.71293 24.15020 1.000 94.67917 267 THR A CA 1
ATOM 2180 C C . THR A 1 267 ? -37.44258 -1.55372 24.07322 1.000 105.81658 267 THR A C 1
ATOM 2181 O O . THR A 1 267 ? -36.70646 -2.54780 24.06649 1.000 117.07862 267 THR A O 1
ATOM 2185 N N . LEU A 1 268 ? -36.96140 -0.31604 24.02001 1.000 107.15891 268 LEU A N 1
ATOM 2186 C CA . LEU A 1 268 ? -35.52922 -0.04651 24.00218 1.000 120.08367 268 LEU A CA 1
ATOM 2187 C C . LEU A 1 268 ? -34.91400 -0.44474 25.34077 1.000 122.72658 268 LEU A C 1
ATOM 2188 O O . LEU A 1 268 ? -34.39559 -1.55007 25.49371 1.000 130.71106 268 LEU A O 1
#

B-factor: mean 91.96, std 29.42, range [44.66, 196.51]

Radius of gyration: 19.89 Å; Cα contacts (8 Å, |Δi|>4): 406; chains: 1; bounding box: 48×51×56 Å

Secondary structure (DSSP, 8-state):
-TTTHHHHHTT-SEEEEE-S-HHHHHHHHHHT-SEEEEEHHHHHHHHHTHHHHHHHHT-TTTTTTHHHHHHHHHHHHHHHHHHSS-EEEEEES-HHHHHHHHHH--SEEEEE-HHHHHHHHHHHHHHHHHT-HHHHHHHHHHHHHHHHHHHHHHHHT-SSEEEEESSHHHHHHHHHHT--EEEEE-HHHHHHHHHHHTTSS-TT-HHHHHHHHHHHHHHHHHHHHHHHHHT--EEEEE-S-HHHHHHHHHHT--EEEE-TT-

Solvent-accessible surface area: 14476 Å² total; per-residue (Å²): 78,171,94,15,82,101,20,90,209,95,44,14,76,109,7,0,5,16,17,49,70,58,176,43,5,92,58,0,63,140,105,35,6,45,12,1,8,1,6,6,14,157,47,97,105,68,20,75,56,48,62,46,43,2,132,88,98,70,53,111,133,52,49,65,94,11,105,61,110,115,57,82,41,30,132,58,8,36,93,13,79,195,113,30,104,23,45,1,1,1,16,1,50,50,76,197,14,1,70,68,0,81,176,76,9,21,34,6,8,2,0,18,0,10,133,28,2,64,78,0,44,94,52,43,141,91,0,151,146,119,61,50,107,72,51,62,68,50,0,69,59,23,21,58,46,0,23,107,21,0,64,56,0,124,194,76,51,9,114,107,1,0,1,21,1,9,14,54,150,9,0,65,43,0,79,139,67,7,0,67,17,1,8,0,1,0,60,14,50,13,120,176,13,71,96,111,17,67,153,67,90,84,66,133,38,139,105,98,40,121,66,31,61,32,179,11,2,88,72,0,14,100,5,0,50,36,0,144,161,60,42,11,113,38,0,2,0,14,1,50,24,189,103,0,0,74,24,0,68,106,63,11,1,40,6,5,4,2,16,81,100,21

Nearest PDB structures (foldseek):
  8r8o-assembly1_A  TM=1.004E+00  e=1.125E-49  synthetic construct
  8r8n-assembly1_A  TM=7.808E-01  e=5.023E-27  synthetic construct
  8r8n-assembly2_B  TM=7.762E-01  e=1.148E-26  synthetic construct
  6yqy-assembly1_A  TM=9.058E-01  e=2.482E-23  synthetic construct
  5bvl-assembly1_A  TM=8.972E-01  e=6.024E-22  synthetic construct

Sequence (262 aa):
WKQVEQLRREGATRIAYRSDDWRDLKEAWKKGADILIVDASRLREAADDAARAAGEATGDEELIAKAEAYRDEAWKQVEEQLRREGATEIAYRSDDWRDLKEAWKKGADILIVDGLRRRGRIAREELERLAKEEGDPALLAAAEAARREAAWKQVEQLRREGATRIAYRSDDWRDLKEAWKKGADILIVDNRARLRRRRAEEEVAETGDPDNEELIRETRERAREEGWKQVEQLRREGATEIAYRSDDWRDLKEAWKKGADILIVDATL